Protein AF-Q5BVH6-F1 (afdb_monomer_lite)

Foldseek 3Di:
DPDPPDPDDDDPVVCCAPQNVQQWDQDPPRDIRQQLQFQLQVCLVDGPDTDDTDPAWQAEPVDSHTHRPDQRRAFFPWADPDVSYTHHVVVLLPPDPPDDDDPVPDDDPNPPPVVSVVSFQCADQAAPQPRHGDDWDAARQHNHIHDCVSVVDPDDDPHDHDPSRRNVHHHTAFDKDWDWDDPVVVVVVVVVVVVVPDDDDDDDDPPDDPPPPPQPDDDDPIDIDIDGRHHPVPDDDD

InterPro domains:
  IPR001965 Zinc finger, PHD-type [SM00249] (1-38)
  IPR001965 Zinc finger, PHD-type [SM00249] (39-92)
  IPR001965 Zinc finger, PHD-type [SM00249] (126-166)
  IPR011011 Zinc finger, FYVE/PHD-type [SSF57903] (122-178)
  IPR013083 Zinc finger, RING/FYVE/PHD-type [G3DSA:3.30.40.10] (1-52)
  IPR013083 Zinc finger, RING/FYVE/PHD-type [G3DSA:3.30.40.10] (118-199)
  IPR019786 Zinc finger, PHD-type, conserved site [PS01359] (127-165)
  IPR019787 Zinc finger, PHD-finger [PF00628] (127-165)
  IPR050777 SET2 Histone-Lysine N-Methyltransferase [PTHR22884] (1-236)
  IPR055197 Histone-lysine N-methyltransferase NSD-like, variant PHD zinc finger [PF23004] (56-92)
  IPR055198 Histone-lysine N-methyltransferase NSD-like, PHD zinc finger [PF22908] (1-37)

Organism: Schistosoma japonicum (NCBI:txid6182)

pLDDT: mean 71.92, std 20.74, range [28.16, 94.94]

Radius of gyration: 21.41 Å; chains: 1; bounding box: 46×46×71 Å

Structure (mmCIF, N/CA/C/O backbone):
data_AF-Q5BVH6-F1
#
_entry.id   AF-Q5BVH6-F1
#
loop_
_atom_site.group_PDB
_atom_site.id
_atom_site.type_symbol
_atom_site.label_atom_id
_atom_site.label_alt_id
_atom_site.label_comp_id
_atom_site.label_asym_id
_atom_site.label_entity_id
_atom_site.label_seq_id
_atom_site.pdbx_PDB_ins_code
_atom_site.Cartn_x
_atom_site.Cartn_y
_atom_site.Cartn_z
_atom_site.occupancy
_atom_site.B_iso_or_equiv
_atom_site.auth_seq_id
_atom_site.auth_comp_id
_atom_site.auth_asym_id
_atom_site.auth_atom_id
_atom_site.pdbx_PDB_model_num
ATOM 1 N N . CYS A 1 1 ? 4.158 -1.118 -24.604 1.00 82.81 1 CYS A N 1
ATOM 2 C CA . CYS A 1 1 ? 4.745 -0.133 -23.666 1.00 82.81 1 CYS A CA 1
ATOM 3 C C . CYS A 1 1 ? 5.372 0.999 -24.477 1.00 82.81 1 CYS A C 1
ATOM 5 O O . CYS A 1 1 ? 5.972 0.705 -25.500 1.00 82.81 1 CYS A O 1
ATOM 7 N N . SER A 1 2 ? 5.246 2.259 -24.050 1.00 80.75 2 SER A N 1
ATOM 8 C CA . SER A 1 2 ? 5.859 3.422 -24.722 1.00 80.75 2 SER A CA 1
ATOM 9 C C . SER A 1 2 ? 7.396 3.450 -24.670 1.00 80.75 2 SER A C 1
ATOM 11 O O . SER A 1 2 ? 8.032 4.135 -25.468 1.00 80.75 2 SER A O 1
ATOM 13 N N . VAL A 1 3 ? 8.016 2.689 -23.766 1.00 83.75 3 VAL A N 1
ATOM 14 C CA . VAL A 1 3 ? 9.477 2.564 -23.673 1.00 83.75 3 VAL A CA 1
ATOM 15 C C . VAL A 1 3 ? 9.972 1.536 -24.692 1.00 83.75 3 VAL A C 1
ATOM 17 O O . VAL A 1 3 ? 9.695 0.347 -24.546 1.00 83.75 3 VAL A O 1
ATOM 20 N N . ARG A 1 4 ? 10.744 1.987 -25.694 1.00 80.19 4 ARG A N 1
ATOM 21 C CA . ARG A 1 4 ? 11.205 1.174 -26.842 1.00 80.19 4 ARG A CA 1
ATOM 22 C C . ARG A 1 4 ? 11.949 -0.110 -26.453 1.00 80.19 4 ARG A C 1
ATOM 24 O O . ARG A 1 4 ? 11.771 -1.134 -27.098 1.00 80.19 4 ARG A O 1
ATOM 31 N N . ALA A 1 5 ? 12.755 -0.074 -25.392 1.00 85.50 5 ALA A N 1
ATOM 32 C CA . ALA A 1 5 ? 1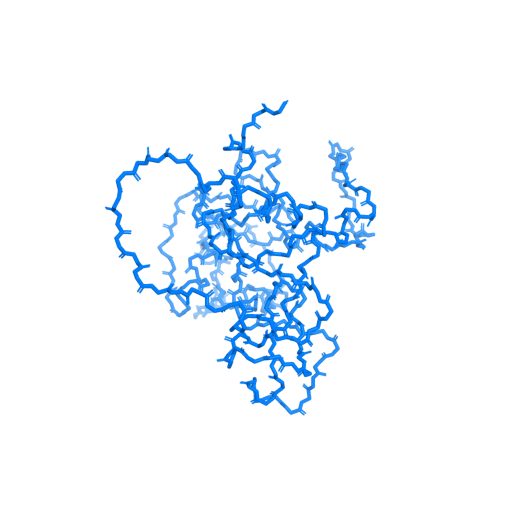3.510 -1.238 -24.915 1.00 85.50 5 ALA A CA 1
ATOM 33 C C . ALA A 1 5 ? 12.686 -2.193 -24.023 1.00 85.50 5 ALA A C 1
ATOM 35 O O . ALA A 1 5 ? 13.177 -3.245 -23.612 1.00 85.50 5 ALA A O 1
ATOM 36 N N . CYS A 1 6 ? 11.437 -1.847 -23.688 1.00 86.56 6 CYS A N 1
ATOM 37 C CA . CYS A 1 6 ? 10.604 -2.663 -22.814 1.00 86.56 6 CYS A CA 1
ATOM 38 C C . CYS A 1 6 ? 10.043 -3.873 -23.558 1.00 86.56 6 CYS A C 1
ATOM 40 O O . CYS A 1 6 ? 9.237 -3.721 -24.471 1.00 86.56 6 CYS A O 1
ATOM 42 N N . ARG A 1 7 ? 10.381 -5.078 -23.097 1.00 85.56 7 ARG A N 1
ATOM 43 C CA . ARG A 1 7 ? 9.833 -6.338 -23.630 1.00 85.56 7 ARG A CA 1
ATOM 44 C C . ARG A 1 7 ? 8.753 -6.956 -22.737 1.00 85.56 7 ARG A C 1
ATOM 46 O O . ARG A 1 7 ? 8.529 -8.160 -22.790 1.00 85.56 7 ARG A O 1
ATOM 53 N N . ARG A 1 8 ? 8.123 -6.158 -21.865 1.00 85.88 8 ARG A N 1
ATOM 54 C CA . ARG A 1 8 ? 7.062 -6.638 -20.967 1.00 85.88 8 ARG A CA 1
ATOM 55 C C . ARG A 1 8 ? 5.692 -6.549 -21.629 1.00 85.88 8 ARG A C 1
ATOM 57 O O . ARG A 1 8 ? 5.351 -5.529 -22.230 1.00 85.88 8 ARG A O 1
ATOM 64 N N . TRP A 1 9 ? 4.907 -7.599 -21.421 1.00 85.12 9 TRP A N 1
ATOM 65 C CA . TRP A 1 9 ? 3.559 -7.768 -21.947 1.00 85.12 9 TRP A CA 1
ATOM 66 C C . TRP A 1 9 ? 2.594 -7.991 -20.787 1.00 85.12 9 TRP A C 1
ATOM 68 O O . TRP A 1 9 ? 2.944 -8.633 -19.798 1.00 85.12 9 TRP A O 1
ATOM 78 N N . TYR A 1 10 ? 1.390 -7.443 -20.907 1.00 86.69 10 TYR A N 1
ATOM 79 C CA . TYR A 1 10 ? 0.340 -7.562 -19.903 1.00 86.69 10 TYR A CA 1
ATOM 80 C C . TYR A 1 10 ? -0.995 -7.751 -20.609 1.00 86.69 10 TYR A C 1
ATOM 82 O O . TYR A 1 10 ? -1.226 -7.143 -21.654 1.00 86.69 10 TYR A O 1
ATOM 90 N N . HIS A 1 11 ? -1.895 -8.528 -20.011 1.00 87.50 11 HIS A N 1
ATOM 91 C CA . HIS A 1 11 ? -3.292 -8.507 -20.426 1.00 87.50 11 HIS A CA 1
ATOM 92 C C . HIS A 1 11 ? -3.888 -7.130 -20.095 1.00 87.50 11 HIS A C 1
ATOM 94 O O . HIS A 1 11 ? -3.805 -6.717 -18.931 1.00 87.50 11 HIS A O 1
ATOM 100 N N . PRO A 1 12 ? -4.517 -6.429 -21.057 1.00 83.06 12 PRO A N 1
ATOM 101 C CA . PRO A 1 12 ? -5.131 -5.125 -20.803 1.00 83.06 12 PRO A CA 1
ATOM 102 C C . PRO A 1 12 ? -6.143 -5.161 -19.650 1.00 83.06 12 PRO A C 1
ATOM 104 O O . PRO A 1 12 ? -6.150 -4.280 -18.795 1.00 83.06 12 PRO A O 1
ATOM 107 N N . SER A 1 13 ? -6.936 -6.233 -19.565 1.00 86.44 13 SER A N 1
ATOM 108 C CA . SER A 1 13 ? -7.913 -6.450 -18.492 1.00 86.44 13 SER A CA 1
ATOM 109 C C . SER A 1 13 ? -7.272 -6.604 -17.110 1.00 86.44 13 SER A C 1
ATOM 111 O O . SER A 1 13 ? -7.833 -6.130 -16.128 1.00 86.44 13 SER A O 1
ATOM 113 N N . CYS A 1 14 ? -6.098 -7.233 -17.007 1.00 85.69 14 CYS A N 1
ATOM 114 C CA . CYS A 1 14 ? -5.380 -7.369 -15.738 1.00 85.69 14 CYS A CA 1
ATOM 115 C C . CYS A 1 14 ? -4.689 -6.067 -15.331 1.00 85.69 14 CYS A C 1
ATOM 117 O O . CYS A 1 14 ? -4.614 -5.752 -14.149 1.00 85.69 14 CYS A O 1
ATOM 119 N N . LEU A 1 15 ? -4.187 -5.311 -16.307 1.00 84.44 15 LEU A N 1
ATOM 120 C CA . LEU A 1 15 ? -3.453 -4.074 -16.070 1.00 84.44 15 LEU A CA 1
ATOM 121 C C . LEU A 1 15 ? -4.363 -2.929 -15.592 1.00 84.44 15 LEU A C 1
ATOM 123 O O . LEU A 1 15 ? -3.922 -2.057 -14.850 1.00 84.44 15 LEU A O 1
ATOM 127 N N . ARG A 1 16 ? -5.645 -2.979 -15.973 1.00 85.19 16 ARG A N 1
ATOM 128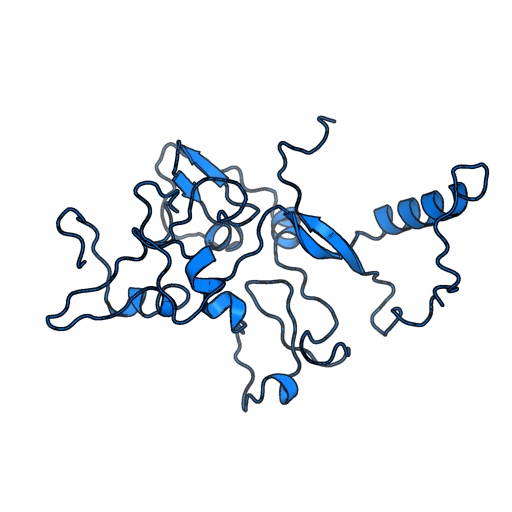 C CA . ARG A 1 16 ? -6.704 -2.065 -15.517 1.00 85.19 16 ARG A CA 1
ATOM 129 C C . ARG A 1 16 ? -7.260 -2.405 -14.130 1.00 85.19 16 ARG A C 1
ATOM 131 O O . ARG A 1 16 ? -8.139 -1.700 -13.647 1.00 85.19 16 ARG A O 1
ATOM 138 N N . LYS A 1 17 ? -6.777 -3.468 -13.479 1.00 88.44 17 LYS A N 1
ATOM 139 C CA . LYS A 1 17 ? -7.173 -3.788 -12.103 1.00 88.44 17 LYS A CA 1
ATOM 140 C C . LYS A 1 17 ? -6.306 -3.0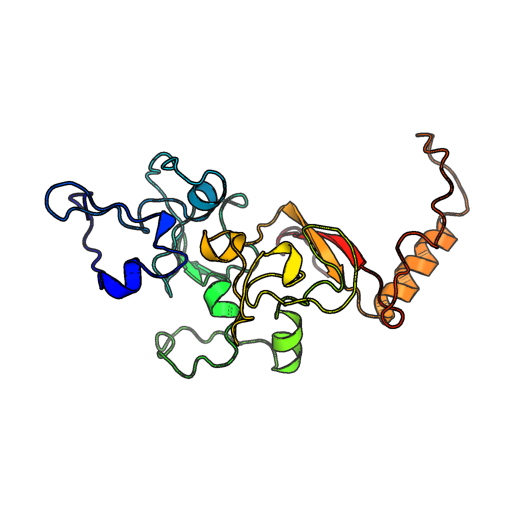21 -11.099 1.00 88.44 17 LYS A C 1
ATOM 142 O O . LYS A 1 17 ? -5.113 -2.810 -11.350 1.00 88.44 17 LYS A O 1
ATOM 147 N N . PRO A 1 18 ? -6.866 -2.637 -9.943 1.00 87.00 18 PRO A N 1
ATOM 148 C CA . PRO A 1 18 ? -6.077 -2.129 -8.831 1.00 87.00 18 PRO A CA 1
ATOM 149 C C . PRO A 1 18 ? -4.940 -3.096 -8.445 1.00 87.00 18 PRO A C 1
ATOM 151 O O . PRO A 1 18 ? -5.121 -4.316 -8.509 1.00 87.00 18 PRO A O 1
ATOM 154 N N . PRO A 1 19 ? -3.761 -2.591 -8.045 1.00 89.00 19 PRO A N 1
ATOM 155 C CA . PRO A 1 19 ? -3.409 -1.176 -7.913 1.00 89.00 19 PRO A CA 1
ATOM 156 C C . PRO A 1 19 ? -2.822 -0.547 -9.189 1.00 89.00 19 PRO A C 1
ATOM 158 O O . PRO A 1 19 ? -2.342 0.577 -9.156 1.00 89.00 19 PRO A O 1
ATOM 161 N N . PHE A 1 20 ? -2.766 -1.266 -10.312 1.00 88.56 20 PHE A N 1
ATOM 162 C CA . PHE A 1 20 ? -1.988 -0.826 -11.480 1.00 88.56 20 PHE A CA 1
ATOM 163 C C . PHE A 1 20 ? -2.742 0.134 -12.397 1.00 88.56 20 PHE A C 1
ATOM 165 O O . PHE A 1 20 ? -2.106 0.859 -13.162 1.00 88.56 20 PHE A O 1
ATOM 172 N N . ALA A 1 21 ? -4.068 0.188 -12.266 1.00 86.38 21 ALA A N 1
ATOM 173 C CA . ALA A 1 21 ? -4.934 1.075 -13.033 1.00 86.38 21 ALA A CA 1
ATOM 174 C C . ALA A 1 21 ? -4.491 2.548 -12.972 1.00 86.38 21 ALA A C 1
ATOM 176 O O . ALA A 1 21 ? -4.539 3.241 -13.982 1.00 86.38 21 ALA A O 1
ATOM 177 N N . VAL A 1 22 ? -3.997 3.014 -11.817 1.00 80.56 22 VAL A N 1
ATOM 178 C CA . VAL A 1 22 ? -3.587 4.419 -11.622 1.00 80.56 22 VAL A CA 1
ATOM 179 C C . VAL A 1 22 ? -2.265 4.771 -12.311 1.00 80.56 22 VAL A C 1
ATOM 181 O O . VAL A 1 22 ? -2.029 5.925 -12.662 1.00 80.56 22 VAL A O 1
ATOM 184 N N . VAL A 1 23 ? -1.403 3.775 -12.525 1.00 81.50 23 VAL A N 1
ATOM 185 C CA . VAL A 1 23 ? -0.060 3.945 -13.106 1.00 81.50 23 VAL A CA 1
ATOM 186 C C . VAL A 1 23 ? -0.093 3.852 -14.633 1.00 81.50 23 VAL A C 1
ATOM 188 O O . VAL A 1 23 ? 0.787 4.355 -15.340 1.00 81.50 23 VAL A O 1
ATOM 191 N N . VAL A 1 24 ? -1.104 3.171 -15.163 1.00 80.81 24 VAL A N 1
ATOM 192 C CA . VAL A 1 24 ? -1.194 2.812 -16.573 1.00 80.81 24 VAL A CA 1
ATOM 193 C C . VAL A 1 24 ? -2.079 3.826 -17.275 1.00 80.81 24 VAL A C 1
ATOM 195 O O . VAL A 1 24 ? -3.289 3.851 -17.088 1.00 80.81 24 VAL A O 1
ATOM 198 N N . ARG A 1 25 ? -1.470 4.652 -18.125 1.00 72.94 25 ARG A N 1
ATOM 199 C CA . ARG A 1 25 ? -2.183 5.569 -19.015 1.00 72.94 25 ARG A CA 1
ATOM 200 C C . ARG A 1 25 ? -2.081 5.076 -20.443 1.00 72.94 25 ARG A C 1
ATOM 202 O O . ARG A 1 25 ? -0.985 4.763 -20.914 1.00 72.94 25 ARG A O 1
ATOM 209 N N . GLU A 1 26 ? -3.217 5.030 -21.122 1.00 69.94 26 GLU A N 1
ATOM 210 C CA . GLU A 1 26 ? -3.272 4.782 -22.557 1.00 69.94 26 GLU A CA 1
ATOM 211 C C . GLU A 1 26 ? -2.899 6.071 -23.296 1.00 69.94 26 GLU A C 1
ATOM 213 O O . GLU A 1 26 ? -3.462 7.141 -23.067 1.00 69.94 26 GLU A O 1
ATOM 218 N N . GLY A 1 27 ? -1.888 5.984 -24.153 1.00 65.44 27 GLY A N 1
ATOM 219 C CA . GLY A 1 27 ? -1.525 7.037 -25.085 1.00 65.44 27 GLY A CA 1
ATOM 220 C C . GLY A 1 27 ? -2.318 6.916 -26.384 1.00 65.44 27 GLY A C 1
ATOM 221 O O . GLY A 1 27 ? -2.883 5.868 -26.708 1.00 65.44 27 GLY A O 1
ATOM 222 N N . ARG A 1 28 ? -2.291 7.977 -27.197 1.00 59.44 28 ARG A N 1
ATOM 223 C CA . ARG A 1 28 ? -2.760 7.900 -28.591 1.00 59.44 28 ARG A CA 1
ATOM 224 C C . ARG A 1 28 ? -1.942 6.804 -29.288 1.00 59.44 28 ARG A C 1
ATOM 226 O O . ARG A 1 28 ? -0.730 6.768 -29.086 1.00 59.44 28 ARG A O 1
ATOM 233 N N . SER A 1 29 ? -2.583 5.918 -30.058 1.00 60.94 29 SER A N 1
ATOM 234 C CA . SER A 1 29 ? -2.007 4.731 -30.744 1.00 60.94 29 SER A CA 1
ATOM 235 C C . SER A 1 29 ? -1.750 3.453 -29.915 1.00 60.94 29 SER A C 1
ATOM 237 O O . SER A 1 29 ? -0.909 2.638 -30.282 1.00 60.94 29 SER A O 1
ATOM 239 N N . GLY A 1 30 ? -2.468 3.230 -28.806 1.00 66.81 30 GLY A N 1
ATOM 240 C CA . GLY A 1 30 ? -2.387 1.954 -28.063 1.00 66.81 30 GLY A CA 1
ATOM 241 C C . GLY A 1 30 ? -1.069 1.750 -27.302 1.00 66.81 30 GLY A C 1
ATOM 242 O O . GLY A 1 30 ? -0.774 0.662 -26.799 1.00 66.81 30 GLY A O 1
ATOM 243 N N . SER A 1 31 ? -0.261 2.807 -27.194 1.00 74.12 31 SER A N 1
ATOM 244 C CA . SER A 1 31 ? 0.884 2.845 -26.292 1.00 74.12 31 SER A CA 1
ATOM 245 C C . SER A 1 31 ? 0.398 2.944 -24.842 1.00 74.12 31 SER A C 1
ATOM 247 O O . SER A 1 31 ? -0.640 3.532 -24.566 1.00 74.12 31 SER A O 1
ATOM 249 N N . PHE A 1 32 ? 1.137 2.356 -23.901 1.00 82.69 32 PHE A N 1
ATOM 250 C CA . PHE A 1 32 ? 0.814 2.440 -22.474 1.00 82.69 32 PHE A CA 1
ATOM 251 C C . PHE A 1 32 ? 2.073 2.637 -21.632 1.00 82.69 32 PHE A C 1
ATOM 253 O O . PHE A 1 32 ? 3.156 2.140 -21.992 1.00 82.69 32 PHE A O 1
ATOM 260 N N . THR A 1 33 ? 1.931 3.322 -20.497 1.00 81.19 33 THR A N 1
ATOM 261 C CA . THR A 1 33 ? 2.969 3.402 -19.461 1.00 81.19 33 THR A CA 1
ATOM 262 C C . THR A 1 33 ? 3.021 2.090 -18.686 1.00 81.19 33 THR A C 1
ATOM 264 O O . THR A 1 33 ? 2.047 1.641 -18.088 1.00 81.19 33 THR A O 1
ATOM 267 N N . CYS A 1 34 ? 4.166 1.414 -18.752 1.00 86.56 34 CYS A N 1
ATOM 268 C CA . CYS A 1 34 ? 4.349 0.126 -18.093 1.00 86.56 34 CYS A CA 1
ATOM 269 C C . CYS A 1 34 ? 4.586 0.334 -16.590 1.00 86.56 34 CYS A C 1
ATOM 271 O O . CYS A 1 34 ? 5.489 1.105 -16.254 1.00 86.56 34 CYS A O 1
ATOM 273 N N . PRO A 1 35 ? 3.899 -0.404 -15.693 1.00 89.25 35 PRO A N 1
ATOM 274 C CA . PRO A 1 35 ? 4.145 -0.321 -14.250 1.00 89.25 35 PRO A CA 1
ATOM 275 C C . PRO A 1 35 ? 5.597 -0.608 -13.855 1.00 89.25 35 PRO A C 1
ATOM 277 O O . PRO A 1 35 ? 6.060 -0.157 -12.820 1.00 89.25 35 PRO A O 1
ATOM 280 N N . ALA A 1 36 ? 6.356 -1.313 -14.701 1.00 88.56 36 ALA A N 1
ATOM 281 C CA . ALA A 1 36 ? 7.769 -1.602 -14.461 1.00 88.56 36 ALA A CA 1
ATOM 282 C C . ALA A 1 36 ? 8.701 -0.377 -14.535 1.00 88.56 36 ALA A C 1
ATOM 284 O O . ALA A 1 36 ? 9.889 -0.512 -14.219 1.00 88.56 36 ALA A O 1
ATOM 285 N N . HIS A 1 37 ? 8.193 0.760 -15.020 1.00 87.69 37 HIS A N 1
ATOM 286 C CA . HIS A 1 37 ? 8.928 2.010 -15.246 1.00 87.69 37 HIS A CA 1
ATOM 287 C C . HIS A 1 37 ? 8.336 3.186 -14.468 1.00 87.69 37 HIS A C 1
ATOM 289 O O . HIS A 1 37 ? 8.550 4.346 -14.819 1.00 87.69 37 HIS A O 1
ATOM 295 N N . THR A 1 38 ? 7.535 2.909 -13.448 1.00 89.69 38 THR A N 1
ATOM 296 C CA . THR A 1 38 ? 6.942 3.943 -12.609 1.00 89.69 38 THR A CA 1
ATOM 297 C C . THR A 1 38 ? 6.898 3.427 -11.185 1.00 89.69 38 THR A C 1
ATOM 299 O O . THR A 1 38 ? 6.478 2.298 -10.944 1.00 89.69 38 THR A O 1
ATOM 302 N N . CYS A 1 39 ? 7.367 4.241 -10.240 1.00 92.12 39 CYS A N 1
ATOM 303 C CA . CYS A 1 39 ? 7.311 3.884 -8.830 1.00 92.12 39 CYS A CA 1
ATOM 304 C C . CYS A 1 39 ? 5.848 3.874 -8.376 1.00 92.12 39 CYS A C 1
ATOM 306 O O . CYS A 1 39 ? 5.200 4.923 -8.380 1.00 92.12 39 CYS A O 1
ATOM 308 N N . LEU A 1 40 ? 5.338 2.710 -7.969 1.00 91.94 40 LEU A N 1
ATOM 309 C CA . LEU A 1 40 ? 3.960 2.575 -7.497 1.00 91.94 40 LEU A CA 1
ATOM 310 C C . LEU A 1 40 ? 3.728 3.392 -6.218 1.00 91.94 40 LEU A C 1
ATOM 312 O O . LEU A 1 40 ? 2.689 4.025 -6.096 1.00 91.94 40 LEU A O 1
ATOM 316 N N . ALA A 1 41 ? 4.711 3.444 -5.312 1.00 92.38 41 ALA A N 1
ATOM 317 C CA . ALA A 1 41 ? 4.609 4.235 -4.084 1.00 92.38 41 ALA A CA 1
ATOM 318 C C .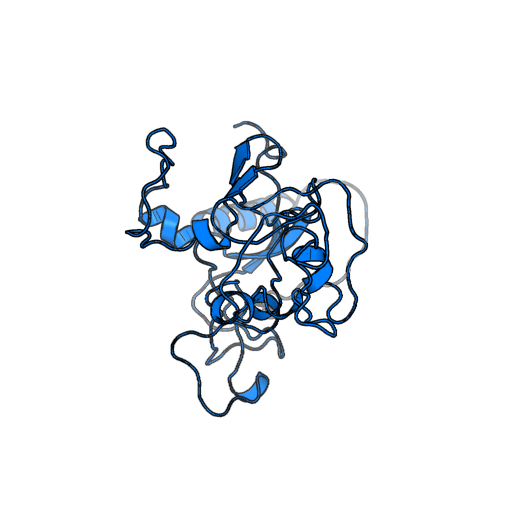 ALA A 1 41 ? 4.477 5.738 -4.379 1.00 92.38 41 ALA A C 1
ATOM 320 O O . ALA A 1 41 ? 3.514 6.359 -3.947 1.00 92.38 41 ALA A O 1
ATOM 321 N N . CYS A 1 42 ? 5.368 6.309 -5.199 1.00 91.81 42 CYS A N 1
ATOM 322 C CA . CYS A 1 42 ? 5.284 7.731 -5.554 1.00 91.81 42 CYS A CA 1
ATOM 323 C C . CYS A 1 42 ? 4.003 8.064 -6.336 1.00 91.81 42 CYS A C 1
ATOM 325 O O . CYS A 1 42 ? 3.448 9.151 -6.187 1.00 91.81 42 CYS A O 1
ATOM 327 N N . SER A 1 43 ? 3.532 7.132 -7.175 1.00 90.50 43 SER A N 1
ATOM 328 C CA . SER A 1 43 ? 2.267 7.296 -7.899 1.00 90.50 43 SER A CA 1
ATOM 329 C C . SER A 1 43 ? 1.061 7.286 -6.961 1.00 90.50 43 SER A C 1
ATOM 331 O O . SER A 1 43 ? 0.080 7.963 -7.252 1.00 90.50 43 SER A O 1
ATOM 333 N N . ALA A 1 44 ? 1.122 6.519 -5.870 1.00 90.38 44 ALA A N 1
ATOM 334 C CA . ALA A 1 44 ? 0.080 6.481 -4.852 1.00 90.38 44 ALA A CA 1
ATOM 335 C C . ALA A 1 44 ? 0.091 7.743 -3.972 1.00 90.38 44 ALA A C 1
ATOM 337 O O . ALA A 1 44 ? -0.966 8.204 -3.560 1.00 90.38 44 ALA A O 1
ATOM 338 N N . GLU A 1 45 ? 1.266 8.318 -3.700 1.00 87.56 45 GLU A N 1
ATOM 339 C CA . GLU A 1 45 ? 1.399 9.555 -2.913 1.00 87.56 45 GLU A CA 1
ATOM 340 C C . GLU A 1 45 ? 0.919 10.802 -3.650 1.00 87.56 45 GLU A C 1
ATOM 342 O O . GLU A 1 45 ? 0.413 11.732 -3.029 1.00 87.56 45 GLU A O 1
ATOM 347 N N . THR A 1 46 ? 1.084 10.832 -4.973 1.00 84.69 46 THR A N 1
ATOM 348 C CA . THR A 1 46 ? 0.702 11.982 -5.798 1.00 84.69 46 THR A CA 1
ATOM 349 C C . THR A 1 46 ? -0.185 11.546 -6.970 1.00 84.69 46 THR A C 1
ATOM 351 O O . THR A 1 46 ? 0.243 11.601 -8.131 1.00 84.69 46 THR A O 1
ATOM 354 N N . PRO A 1 47 ? -1.429 11.089 -6.698 1.00 79.62 47 PRO A N 1
ATOM 355 C CA . PRO A 1 47 ? -2.348 10.645 -7.739 1.00 79.62 47 PRO A CA 1
ATOM 356 C C . PRO A 1 47 ? -2.540 11.731 -8.803 1.00 79.62 47 PRO A C 1
ATOM 358 O O . PRO A 1 47 ? -2.727 12.904 -8.495 1.00 79.62 47 PRO A O 1
ATOM 361 N N . GLY A 1 48 ? -2.483 11.353 -10.081 1.00 74.56 48 GLY A N 1
ATOM 362 C CA . GLY A 1 48 ? -2.650 12.293 -11.197 1.00 74.56 48 GLY A CA 1
ATOM 363 C C . GLY A 1 48 ? -1.343 12.879 -11.744 1.00 74.56 48 GLY A C 1
ATOM 364 O O . GLY A 1 48 ? -1.293 13.232 -12.927 1.00 74.56 48 GLY A O 1
ATOM 365 N N . THR A 1 49 ? -0.264 12.869 -10.964 1.00 80.25 49 THR A N 1
ATOM 366 C CA . THR A 1 49 ? 1.092 13.220 -11.411 1.00 80.25 49 THR A CA 1
ATOM 367 C C . THR A 1 49 ? 1.915 11.971 -11.676 1.00 80.25 49 THR A C 1
ATOM 369 O O . THR A 1 49 ? 1.958 11.049 -10.870 1.00 80.25 49 THR A O 1
ATOM 372 N N . MET A 1 50 ? 2.594 11.933 -12.823 1.00 71.38 50 MET A N 1
ATOM 373 C CA . MET A 1 50 ? 3.528 10.851 -13.119 1.00 71.38 50 MET A CA 1
ATOM 374 C C . MET A 1 50 ? 4.827 11.091 -12.344 1.00 71.38 50 MET A C 1
ATOM 376 O O . MET A 1 50 ? 5.463 12.130 -12.555 1.00 71.38 50 MET A O 1
ATOM 380 N N . PRO A 1 51 ? 5.261 10.141 -11.496 1.00 79.88 51 PRO A N 1
ATOM 381 C CA . PRO A 1 51 ? 6.587 10.192 -10.905 1.00 79.88 51 PRO A CA 1
ATOM 382 C C . PRO A 1 51 ? 7.645 10.304 -12.002 1.00 79.88 51 PRO A C 1
ATOM 384 O O . PRO A 1 51 ? 7.516 9.683 -13.063 1.00 79.88 51 PRO A O 1
ATOM 387 N N . ARG A 1 52 ? 8.710 11.073 -11.748 1.00 74.31 52 ARG A N 1
ATOM 388 C CA . ARG A 1 52 ? 9.833 11.147 -12.689 1.00 74.31 52 ARG A CA 1
ATOM 389 C C . ARG A 1 52 ? 10.389 9.735 -12.931 1.00 74.31 52 ARG A C 1
ATOM 391 O O . ARG A 1 52 ? 10.639 9.020 -11.957 1.00 74.31 52 ARG A O 1
ATOM 398 N N . PRO A 1 53 ? 10.588 9.323 -14.196 1.00 75.56 53 PRO A N 1
ATOM 399 C CA . PRO A 1 53 ? 11.216 8.045 -14.497 1.00 75.56 53 PRO A CA 1
ATOM 400 C C . PRO A 1 53 ? 12.611 7.965 -13.871 1.00 75.56 53 PRO A C 1
ATOM 402 O O . PRO A 1 53 ? 13.416 8.883 -14.019 1.00 75.56 53 PRO A O 1
ATOM 405 N N . SER A 1 54 ? 12.891 6.855 -13.196 1.00 84.31 54 SER A N 1
ATOM 406 C CA . SER A 1 54 ? 14.206 6.518 -12.651 1.00 84.31 54 SER A CA 1
ATOM 407 C C . SER A 1 54 ? 14.892 5.486 -13.555 1.00 84.31 54 SER A C 1
ATOM 409 O O . SER A 1 54 ? 14.218 4.609 -14.102 1.00 84.31 54 SER A O 1
ATOM 411 N N . PRO A 1 55 ? 16.227 5.527 -13.714 1.00 83.56 55 PRO A N 1
ATOM 412 C CA . PRO A 1 55 ? 16.958 4.468 -14.411 1.00 83.56 55 PRO A CA 1
ATOM 413 C C . PRO A 1 55 ? 16.941 3.137 -13.639 1.00 83.56 55 PRO A C 1
ATOM 415 O O . PRO A 1 55 ? 17.070 2.070 -14.242 1.00 83.56 55 PRO A O 1
ATOM 418 N N . HIS A 1 56 ? 16.755 3.185 -12.316 1.00 90.00 56 HIS A N 1
ATOM 419 C CA . HIS A 1 56 ? 16.838 2.025 -11.433 1.00 90.00 56 HIS A CA 1
ATOM 420 C C . HIS A 1 56 ? 15.553 1.843 -10.626 1.00 90.00 56 HIS A C 1
ATOM 422 O O . HIS A 1 56 ? 15.032 2.784 -10.022 1.00 90.00 56 HIS A O 1
ATOM 428 N N . TYR A 1 57 ? 15.068 0.602 -10.607 1.00 93.06 57 TYR A N 1
ATOM 429 C CA . TYR A 1 57 ? 13.886 0.183 -9.866 1.00 93.06 57 TYR A CA 1
ATOM 430 C C . TYR A 1 57 ? 14.132 -1.171 -9.214 1.00 93.06 57 TYR A C 1
ATOM 432 O O . TYR A 1 57 ? 14.682 -2.072 -9.850 1.00 93.06 57 TYR A O 1
ATOM 440 N N . ILE A 1 58 ? 13.621 -1.328 -7.997 1.00 93.94 58 ILE A N 1
ATOM 441 C CA . ILE A 1 58 ? 13.414 -2.626 -7.360 1.00 93.94 58 ILE A CA 1
ATOM 442 C C . ILE A 1 58 ? 12.019 -3.133 -7.724 1.00 93.94 58 ILE A C 1
ATOM 444 O O . ILE A 1 58 ? 11.053 -2.365 -7.755 1.00 93.94 58 ILE A O 1
ATOM 448 N N . ARG A 1 59 ? 11.907 -4.409 -8.096 1.00 93.62 59 ARG A N 1
ATOM 449 C CA . ARG A 1 59 ? 10.692 -4.954 -8.721 1.00 93.62 59 ARG A CA 1
ATOM 450 C C . ARG A 1 59 ? 10.195 -6.191 -8.001 1.00 93.62 59 ARG A C 1
ATOM 452 O O . ARG A 1 59 ? 10.988 -7.024 -7.568 1.00 93.62 59 ARG A O 1
ATOM 459 N N . CYS A 1 60 ? 8.875 -6.330 -7.933 1.00 92.38 60 CYS A N 1
ATOM 460 C CA . CYS A 1 60 ? 8.271 -7.569 -7.472 1.00 92.38 60 CYS A CA 1
ATOM 461 C C . CYS A 1 60 ? 8.407 -8.660 -8.544 1.00 92.38 60 CYS A C 1
ATOM 463 O O . CYS A 1 60 ? 8.194 -8.397 -9.729 1.00 92.38 60 CYS A O 1
ATOM 465 N N . VAL A 1 61 ? 8.737 -9.887 -8.139 1.00 90.44 61 VAL A N 1
ATOM 466 C CA . VAL A 1 61 ? 8.753 -11.051 -9.045 1.00 90.44 61 VAL A CA 1
ATOM 467 C C . VAL A 1 61 ? 7.360 -11.657 -9.254 1.00 90.44 61 VAL A C 1
ATOM 469 O O . VAL A 1 61 ? 7.138 -12.336 -10.250 1.00 90.44 61 VAL A O 1
ATOM 472 N N . MET A 1 62 ? 6.413 -11.371 -8.351 1.00 86.75 62 MET A N 1
ATOM 473 C CA . MET A 1 62 ? 5.051 -11.931 -8.354 1.00 86.75 62 MET A CA 1
ATOM 474 C C . MET A 1 62 ? 3.992 -10.987 -8.947 1.00 86.75 62 MET A C 1
ATOM 476 O O . MET A 1 62 ? 2.881 -11.416 -9.254 1.00 86.75 62 MET A O 1
ATOM 480 N N . CYS A 1 63 ? 4.305 -9.699 -9.127 1.00 89.31 63 CYS A N 1
ATOM 481 C CA . CYS A 1 63 ? 3.405 -8.744 -9.776 1.00 89.31 63 CYS A CA 1
ATOM 482 C C . CYS A 1 63 ? 4.154 -7.633 -10.524 1.00 89.31 63 CYS A C 1
ATOM 484 O O . CYS A 1 63 ? 5.360 -7.465 -10.354 1.00 89.31 63 CYS A O 1
ATOM 486 N N . PRO A 1 64 ? 3.447 -6.821 -11.332 1.00 91.31 64 PRO A N 1
ATOM 487 C CA . PRO A 1 64 ? 4.048 -5.724 -12.090 1.00 91.31 64 PRO A CA 1
ATOM 488 C C . PRO A 1 64 ? 4.674 -4.585 -11.266 1.00 91.31 64 PRO A C 1
ATOM 490 O O . PRO A 1 64 ? 5.272 -3.698 -11.874 1.00 91.31 64 PRO A O 1
ATOM 493 N N . ALA A 1 65 ? 4.528 -4.573 -9.937 1.00 92.62 65 ALA A N 1
ATOM 494 C CA . ALA A 1 65 ? 4.944 -3.459 -9.089 1.00 92.62 65 ALA A CA 1
ATOM 495 C C . ALA A 1 65 ? 6.451 -3.171 -9.178 1.00 92.62 65 ALA A C 1
ATOM 497 O O . ALA A 1 65 ? 7.289 -4.079 -9.124 1.00 92.62 65 ALA A O 1
ATOM 498 N N . ALA A 1 66 ? 6.777 -1.883 -9.269 1.00 94.12 66 ALA A N 1
ATOM 499 C CA . ALA A 1 66 ? 8.131 -1.356 -9.221 1.00 94.12 66 ALA A CA 1
ATOM 500 C C . ALA A 1 66 ? 8.198 -0.194 -8.226 1.00 94.12 66 ALA A C 1
ATOM 502 O O . ALA A 1 66 ? 7.243 0.572 -8.088 1.00 94.12 66 ALA A O 1
ATOM 503 N N . TYR A 1 67 ? 9.334 -0.063 -7.550 1.00 94.06 67 TYR A N 1
ATOM 504 C CA . TYR A 1 67 ? 9.584 0.958 -6.538 1.00 94.06 67 TYR A CA 1
ATOM 505 C C . TYR A 1 67 ? 10.985 1.536 -6.723 1.00 94.06 67 TYR A C 1
ATOM 507 O O . TYR A 1 67 ? 11.858 0.881 -7.300 1.00 94.06 67 TYR A O 1
ATOM 515 N N . HIS A 1 68 ? 11.222 2.758 -6.251 1.00 93.69 68 HIS A N 1
ATOM 516 C CA . HIS A 1 68 ? 12.596 3.242 -6.142 1.00 93.69 68 HIS A CA 1
ATOM 517 C C . HIS A 1 68 ? 13.366 2.406 -5.109 1.00 93.69 68 HIS A C 1
ATOM 519 O O . HIS A 1 68 ? 12.767 1.973 -4.120 1.00 93.69 68 HIS A O 1
ATOM 525 N N . PRO A 1 69 ? 14.666 2.149 -5.336 1.00 89.88 69 PRO A N 1
ATOM 526 C CA . PRO A 1 69 ? 15.501 1.486 -4.343 1.00 89.88 69 PRO A CA 1
ATOM 527 C C . PRO A 1 69 ? 15.636 2.357 -3.084 1.00 89.88 69 PRO A C 1
ATOM 529 O O . PRO A 1 69 ? 15.586 3.584 -3.160 1.00 89.88 69 PRO A O 1
ATOM 532 N N . GLY A 1 70 ? 15.829 1.714 -1.932 1.00 82.75 70 GLY A N 1
ATOM 533 C CA . GLY A 1 70 ? 15.922 2.373 -0.627 1.00 82.75 70 GLY A CA 1
ATOM 534 C C . GLY A 1 70 ? 14.665 2.207 0.231 1.00 82.75 70 GLY A C 1
ATOM 535 O O . GLY A 1 70 ? 13.699 1.556 -0.161 1.00 82.75 70 GLY A O 1
ATOM 536 N N . GLU A 1 71 ? 14.690 2.788 1.427 1.00 75.38 71 GLU A N 1
ATOM 537 C CA . GLU A 1 71 ? 13.682 2.528 2.470 1.00 75.38 71 GLU A CA 1
ATOM 538 C C . GLU A 1 71 ? 12.377 3.328 2.268 1.00 75.38 71 GLU A C 1
ATOM 540 O O . GLU A 1 71 ? 11.331 2.950 2.783 1.00 75.38 71 GLU A O 1
ATOM 545 N N . TRP A 1 72 ? 12.402 4.375 1.434 1.00 84.75 72 TRP A N 1
ATOM 546 C CA . TRP A 1 72 ? 11.302 5.341 1.276 1.00 84.75 72 TRP A CA 1
ATOM 547 C C . TRP A 1 72 ? 10.194 4.945 0.299 1.00 84.75 72 TRP A C 1
ATOM 549 O O . TRP A 1 72 ? 9.128 5.558 0.278 1.00 84.75 72 TRP A O 1
ATOM 559 N N . CYS A 1 73 ? 10.444 3.984 -0.586 1.00 91.81 73 CYS A N 1
ATOM 560 C CA . CYS A 1 73 ? 9.481 3.583 -1.620 1.00 91.81 73 CYS A CA 1
ATOM 561 C C . CYS A 1 73 ? 9.124 2.102 -1.548 1.00 91.81 73 CYS A C 1
ATOM 563 O O . CYS A 1 73 ? 8.063 1.714 -2.031 1.00 91.81 73 CYS A O 1
ATOM 565 N N . VAL A 1 74 ? 9.998 1.274 -0.978 1.00 92.31 74 VAL A N 1
ATOM 566 C CA . VAL A 1 74 ? 9.768 -0.164 -0.866 1.00 92.31 74 VAL A CA 1
ATOM 567 C C . VAL A 1 74 ? 8.785 -0.429 0.274 1.00 92.31 74 VAL A C 1
ATOM 569 O O . VAL A 1 74 ? 9.041 0.006 1.396 1.00 92.31 74 VAL A O 1
ATOM 572 N N . PRO A 1 75 ? 7.678 -1.154 0.030 1.00 91.56 75 PRO A N 1
ATOM 573 C CA . PRO A 1 75 ? 6.738 -1.493 1.090 1.00 91.56 75 PRO A CA 1
ATOM 574 C C . PRO A 1 75 ? 7.405 -2.282 2.223 1.00 91.56 75 PRO A C 1
ATOM 576 O O . PRO A 1 75 ? 8.157 -3.230 1.965 1.00 91.56 75 PRO A O 1
ATOM 579 N N . ALA A 1 76 ? 7.087 -1.934 3.467 1.00 87.31 76 ALA A N 1
ATOM 580 C CA . ALA A 1 76 ? 7.539 -2.648 4.654 1.00 87.31 76 ALA A CA 1
ATOM 581 C C . ALA A 1 76 ? 7.082 -4.112 4.610 1.00 87.31 76 ALA A C 1
ATOM 583 O O . ALA A 1 76 ? 5.973 -4.415 4.174 1.00 87.31 76 ALA A O 1
ATOM 584 N N . GLY A 1 77 ? 7.950 -5.033 5.032 1.00 82.31 77 GLY A N 1
ATOM 585 C CA . GLY A 1 77 ? 7.700 -6.475 4.930 1.00 82.31 77 GLY A CA 1
ATOM 586 C C . GLY A 1 77 ? 7.971 -7.081 3.546 1.00 82.31 77 GLY A C 1
ATOM 587 O O . GLY A 1 77 ? 7.741 -8.273 3.349 1.00 82.31 77 GLY A O 1
ATOM 588 N N . SER A 1 78 ? 8.472 -6.304 2.577 1.00 87.06 78 SER A N 1
ATOM 589 C CA . SER A 1 78 ? 8.985 -6.868 1.321 1.00 87.06 78 SER A CA 1
ATOM 590 C C . SER A 1 78 ? 10.171 -7.793 1.596 1.00 87.06 78 SER A C 1
ATOM 592 O O . SER A 1 78 ? 11.087 -7.428 2.332 1.00 87.06 78 SER A O 1
ATOM 594 N N . LYS A 1 79 ? 10.189 -8.970 0.963 1.00 85.88 79 LYS A N 1
ATOM 595 C CA . LYS A 1 79 ? 11.309 -9.912 1.066 1.00 85.88 79 LYS A CA 1
ATOM 596 C C . LYS A 1 79 ? 12.229 -9.782 -0.137 1.00 85.88 79 LYS A C 1
ATOM 598 O O . LYS A 1 79 ? 11.797 -10.035 -1.259 1.00 85.88 79 LYS A O 1
ATOM 603 N N . GLU A 1 80 ? 13.486 -9.421 0.095 1.00 87.38 80 GLU A N 1
ATOM 604 C CA . GLU A 1 80 ? 14.514 -9.376 -0.946 1.00 87.38 80 GLU A CA 1
ATOM 605 C C . GLU A 1 80 ? 14.946 -10.793 -1.339 1.00 87.38 80 GLU A C 1
ATOM 607 O O . GLU A 1 80 ? 15.235 -11.632 -0.486 1.00 87.38 80 GLU A O 1
ATOM 612 N N . ILE A 1 81 ? 14.920 -11.070 -2.643 1.00 87.75 81 ILE A N 1
ATOM 613 C CA . ILE A 1 81 ? 15.288 -12.367 -3.228 1.00 87.75 81 ILE A CA 1
ATOM 614 C C . ILE A 1 81 ? 16.664 -12.282 -3.892 1.00 87.75 81 ILE A C 1
ATOM 616 O O . ILE A 1 81 ? 17.438 -13.232 -3.843 1.00 87.75 81 ILE A O 1
ATOM 620 N N . ALA A 1 82 ? 16.957 -11.145 -4.518 1.00 88.50 82 ALA A N 1
ATOM 621 C CA . ALA A 1 82 ? 18.222 -10.819 -5.165 1.00 88.50 82 ALA A CA 1
ATOM 622 C C . ALA A 1 82 ? 18.332 -9.285 -5.281 1.00 88.50 82 ALA A C 1
ATOM 624 O O . ALA A 1 82 ? 17.319 -8.603 -5.085 1.00 88.50 82 ALA A O 1
ATOM 625 N N . PRO A 1 83 ? 19.495 -8.724 -5.668 1.00 89.94 83 PRO A N 1
ATOM 626 C CA . PRO A 1 83 ? 19.625 -7.285 -5.865 1.00 89.94 83 PRO A CA 1
ATOM 627 C C . PRO A 1 83 ? 18.542 -6.747 -6.810 1.00 89.94 83 PRO A C 1
ATOM 629 O O . PRO A 1 83 ? 18.409 -7.201 -7.948 1.00 89.94 83 PRO A O 1
ATOM 632 N N . ASN A 1 84 ? 17.765 -5.767 -6.342 1.00 91.12 84 ASN A N 1
ATOM 633 C CA . ASN A 1 84 ? 16.636 -5.158 -7.062 1.00 91.12 84 ASN A CA 1
ATOM 634 C C . ASN A 1 84 ? 15.430 -6.084 -7.343 1.00 91.12 84 ASN A C 1
ATOM 636 O O . ASN A 1 84 ? 14.539 -5.701 -8.111 1.00 91.12 84 ASN A O 1
ATOM 640 N N . LEU A 1 85 ? 15.339 -7.255 -6.707 1.00 92.50 85 LEU A N 1
ATOM 641 C CA . LEU A 1 85 ? 14.204 -8.175 -6.827 1.00 92.50 85 LEU A CA 1
ATOM 642 C C . LEU A 1 85 ? 13.616 -8.519 -5.457 1.00 92.50 85 LEU A C 1
ATOM 644 O O . LEU A 1 85 ? 14.311 -9.009 -4.568 1.00 92.50 85 LEU A O 1
ATOM 648 N N . ILE A 1 86 ? 12.308 -8.315 -5.315 1.00 91.56 86 ILE A N 1
ATOM 649 C CA . ILE A 1 86 ? 11.565 -8.572 -4.077 1.00 91.56 86 ILE A CA 1
ATOM 650 C C . ILE A 1 86 ? 10.327 -9.436 -4.322 1.00 91.56 86 ILE A C 1
ATOM 652 O O . ILE A 1 86 ? 9.819 -9.542 -5.439 1.00 91.56 86 ILE A O 1
ATOM 656 N N . ILE A 1 87 ? 9.784 -9.992 -3.247 1.00 88.75 87 ILE A N 1
ATOM 657 C CA . ILE A 1 87 ? 8.372 -10.361 -3.145 1.00 88.75 87 I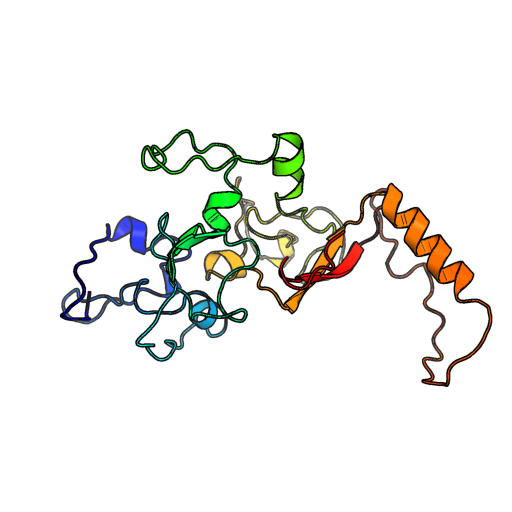LE A CA 1
ATOM 658 C C . ILE A 1 87 ? 7.712 -9.295 -2.275 1.00 88.75 87 ILE A C 1
ATOM 660 O O . ILE A 1 87 ? 8.087 -9.125 -1.114 1.00 88.75 87 ILE A O 1
ATOM 664 N N . CYS A 1 88 ? 6.769 -8.538 -2.842 1.00 88.12 88 CYS A N 1
ATOM 665 C CA . CYS A 1 88 ? 6.093 -7.480 -2.097 1.00 88.12 88 CYS A CA 1
ATOM 666 C C . CYS A 1 88 ? 5.011 -8.049 -1.150 1.00 88.12 88 CYS A C 1
ATOM 668 O O . CYS A 1 88 ? 4.489 -9.144 -1.394 1.00 88.12 88 CYS A O 1
ATOM 670 N N . PRO A 1 89 ? 4.609 -7.297 -0.108 1.00 83.06 89 PRO A N 1
ATOM 671 C CA . PRO A 1 89 ? 3.693 -7.786 0.925 1.00 83.06 89 PRO A CA 1
ATOM 672 C C . PRO A 1 89 ? 2.302 -8.151 0.404 1.00 83.06 89 PRO A C 1
ATOM 674 O O . PRO A 1 89 ? 1.608 -8.955 1.014 1.00 83.06 89 PRO A O 1
ATOM 677 N N . ARG A 1 90 ? 1.916 -7.642 -0.776 1.00 80.19 90 ARG A N 1
ATOM 678 C CA . ARG A 1 90 ? 0.655 -7.999 -1.446 1.00 80.19 90 ARG A CA 1
ATOM 679 C C . ARG A 1 90 ? 0.538 -9.502 -1.726 1.00 80.19 90 ARG A C 1
ATOM 681 O O . ARG A 1 90 ? -0.571 -10.007 -1.835 1.00 80.19 90 ARG A O 1
ATOM 688 N N . HIS A 1 91 ? 1.671 -10.194 -1.844 1.00 77.62 91 HIS A N 1
ATOM 689 C CA . HIS A 1 91 ? 1.730 -11.646 -2.027 1.00 77.62 91 HIS A CA 1
ATOM 690 C C . HIS A 1 91 ? 2.149 -12.392 -0.763 1.00 77.62 91 HIS A C 1
ATOM 692 O O . HIS A 1 91 ? 1.901 -13.587 -0.667 1.00 77.62 91 HIS A O 1
ATOM 698 N N . ALA A 1 92 ? 2.783 -11.710 0.194 1.00 57.59 92 ALA A N 1
ATOM 699 C CA . ALA A 1 92 ? 3.200 -12.326 1.450 1.00 57.59 92 ALA A CA 1
ATOM 700 C C . ALA A 1 92 ? 2.015 -12.594 2.398 1.00 57.59 92 ALA A C 1
ATOM 702 O O . ALA A 1 92 ? 2.123 -13.463 3.252 1.00 57.59 92 ALA A O 1
ATOM 703 N N . LEU A 1 93 ? 0.905 -11.861 2.233 1.00 51.44 93 LEU A N 1
ATOM 704 C CA . LEU A 1 93 ? -0.293 -11.924 3.085 1.00 51.44 93 LEU A CA 1
ATOM 705 C C . LEU A 1 93 ? -1.424 -12.819 2.546 1.00 51.44 93 LEU A C 1
ATOM 707 O O . LEU A 1 93 ? -2.455 -12.963 3.196 1.00 51.44 93 LEU A O 1
ATOM 711 N N . GLN A 1 94 ? -1.281 -13.394 1.349 1.00 51.16 94 GLN A N 1
ATOM 712 C CA . GLN A 1 94 ? -2.291 -14.298 0.792 1.00 51.16 94 GLN A CA 1
ATOM 713 C C . GLN A 1 94 ? -1.988 -15.735 1.235 1.00 51.16 94 GLN A C 1
ATOM 715 O O . GLN A 1 94 ? -1.276 -16.469 0.554 1.00 51.16 94 GLN A O 1
ATOM 720 N N . ASP A 1 95 ? -2.559 -16.115 2.380 1.00 45.25 95 ASP A N 1
ATOM 721 C CA . ASP A 1 95 ? -2.445 -17.415 3.074 1.00 45.25 95 ASP A CA 1
ATOM 722 C C . ASP A 1 95 ? -2.863 -18.666 2.277 1.00 45.25 95 ASP A C 1
ATOM 724 O O . ASP A 1 95 ? -2.876 -19.764 2.819 1.00 45.25 95 ASP A O 1
ATOM 728 N N . GLU A 1 96 ? -3.190 -18.563 0.992 1.00 44.69 96 GLU A N 1
ATOM 729 C CA . GLU A 1 96 ? -3.709 -19.689 0.203 1.00 44.69 96 GLU A CA 1
ATOM 730 C C . GLU A 1 96 ? -3.096 -19.716 -1.210 1.00 44.69 96 GLU A C 1
ATOM 732 O O . GLU A 1 96 ? -3.770 -19.990 -2.204 1.00 44.69 96 GLU A O 1
ATOM 737 N N . CYS A 1 97 ? -1.792 -19.445 -1.343 1.00 42.00 97 CYS A N 1
ATOM 738 C CA . CYS A 1 97 ? -1.069 -19.703 -2.594 1.00 42.00 97 CYS A CA 1
ATOM 739 C C . CYS A 1 97 ? -0.841 -21.210 -2.807 1.00 42.00 97 CYS A C 1
ATOM 741 O O . CYS A 1 97 ? 0.277 -21.717 -2.776 1.00 42.00 97 CYS A O 1
ATOM 743 N N . LYS A 1 98 ? -1.934 -21.899 -3.144 1.00 39.59 98 LYS A N 1
ATOM 744 C CA . LYS A 1 98 ? -1.958 -23.086 -4.005 1.00 39.59 98 LYS A CA 1
ATOM 745 C C . LYS A 1 98 ? -1.709 -22.752 -5.487 1.00 39.59 98 LYS A C 1
ATOM 747 O O . LYS A 1 98 ? -1.980 -23.591 -6.340 1.00 39.59 98 LYS A O 1
ATOM 752 N N . LEU A 1 99 ? -1.218 -21.564 -5.854 1.00 41.12 99 LEU A N 1
ATOM 753 C CA . LEU A 1 99 ? -1.070 -21.192 -7.265 1.00 41.12 99 LEU A CA 1
ATOM 754 C C . LEU A 1 99 ? 0.301 -20.589 -7.579 1.00 41.12 99 LEU A C 1
ATOM 756 O O . LEU A 1 99 ? 0.654 -19.506 -7.122 1.00 41.12 99 LEU A O 1
ATOM 760 N N . TYR A 1 100 ? 0.992 -21.331 -8.449 1.00 38.81 100 TYR A N 1
ATOM 761 C CA . TYR A 1 100 ? 2.323 -21.154 -9.024 1.00 38.81 100 TYR A CA 1
ATOM 762 C C . TYR A 1 100 ? 3.469 -21.546 -8.101 1.00 38.81 100 TYR A C 1
ATOM 764 O O . TYR A 1 100 ? 3.936 -20.776 -7.266 1.00 38.81 100 TYR A O 1
ATOM 772 N N . THR A 1 101 ? 3.915 -22.787 -8.324 1.00 37.69 101 THR A N 1
ATOM 773 C CA . THR A 1 101 ? 5.282 -23.271 -8.127 1.00 37.69 101 THR A CA 1
ATOM 774 C C . THR A 1 101 ? 6.243 -22.117 -7.878 1.00 37.69 101 THR A C 1
ATOM 776 O O . THR A 1 101 ? 6.593 -21.380 -8.807 1.00 37.69 101 THR A O 1
ATOM 779 N N . SER A 1 102 ? 6.705 -21.989 -6.634 1.00 39.25 102 SER A N 1
ATOM 780 C CA . SER A 1 102 ? 8.025 -21.421 -6.392 1.00 39.25 102 SER A CA 1
ATOM 781 C C . SER A 1 102 ? 8.963 -21.957 -7.480 1.00 39.25 102 SER A C 1
ATOM 783 O O . SER A 1 102 ? 8.875 -23.156 -7.785 1.00 39.25 102 SER A O 1
ATOM 785 N N . PRO A 1 103 ? 9.859 -21.146 -8.074 1.00 41.19 103 PRO A N 1
ATOM 786 C CA . PRO A 1 103 ? 10.969 -21.710 -8.830 1.00 41.19 103 PRO A CA 1
ATOM 787 C C . PRO A 1 103 ? 11.547 -22.862 -7.996 1.00 41.19 103 PRO A C 1
ATOM 789 O O . PRO A 1 103 ? 11.656 -22.679 -6.778 1.00 41.19 103 PRO A O 1
ATOM 792 N N . PRO A 1 104 ? 11.873 -24.029 -8.579 1.00 45.75 104 PRO A N 1
ATOM 793 C CA . PRO A 1 104 ? 12.206 -25.246 -7.824 1.00 45.75 104 PRO A CA 1
ATOM 794 C C . PRO A 1 104 ? 13.341 -25.074 -6.791 1.00 45.75 104 PRO A C 1
ATOM 796 O O . PRO A 1 104 ? 13.536 -25.937 -5.946 1.00 45.75 104 PRO A O 1
ATOM 799 N N . ASN A 1 105 ? 14.030 -23.927 -6.805 1.00 45.28 105 ASN A N 1
ATOM 800 C CA . ASN A 1 105 ? 15.148 -23.569 -5.943 1.00 45.28 105 ASN A CA 1
ATOM 801 C C . ASN A 1 105 ? 14.857 -22.470 -4.892 1.00 45.28 105 ASN A C 1
ATOM 803 O O . ASN A 1 105 ? 15.797 -22.008 -4.252 1.00 45.28 105 ASN A O 1
ATOM 807 N N . ILE A 1 106 ? 13.609 -22.013 -4.689 1.00 46.25 106 ILE A N 1
ATOM 808 C CA . ILE A 1 106 ? 13.281 -21.012 -3.647 1.00 46.25 106 ILE A CA 1
ATOM 809 C C . ILE A 1 106 ? 12.243 -21.575 -2.669 1.00 46.25 106 ILE A C 1
ATOM 811 O O . ILE A 1 106 ? 11.044 -21.342 -2.805 1.00 46.25 106 ILE A O 1
ATOM 815 N N . GLN A 1 107 ? 12.706 -22.282 -1.635 1.00 47.38 107 GLN A N 1
ATOM 816 C CA . GLN A 1 107 ? 11.868 -22.619 -0.481 1.00 47.38 107 GLN A CA 1
ATOM 817 C C . GLN A 1 107 ? 11.724 -21.390 0.429 1.00 47.38 107 GLN A C 1
ATOM 819 O O . GLN A 1 107 ? 12.588 -21.094 1.256 1.00 47.38 107 GLN A O 1
ATOM 824 N N . LEU A 1 108 ? 10.616 -20.654 0.303 1.00 44.88 108 LEU A N 1
ATOM 825 C CA . LEU A 1 108 ? 10.204 -19.732 1.358 1.00 44.88 108 LEU A CA 1
ATOM 826 C C . LEU A 1 108 ? 9.638 -20.553 2.523 1.00 44.88 108 LEU A C 1
ATOM 828 O O . LEU A 1 108 ? 8.519 -21.047 2.442 1.00 44.88 108 LEU A O 1
ATOM 832 N N . LYS A 1 109 ? 10.390 -20.670 3.624 1.00 43.84 109 LYS A N 1
ATOM 833 C CA . LYS A 1 109 ? 9.820 -21.090 4.911 1.00 43.84 109 LYS A CA 1
ATOM 834 C C . LYS A 1 109 ? 8.829 -20.011 5.358 1.00 43.84 109 LYS A C 1
ATOM 836 O O . LYS A 1 109 ? 9.247 -18.970 5.863 1.00 43.84 109 LYS A O 1
ATOM 841 N N . LEU A 1 110 ? 7.541 -20.217 5.084 1.00 44.03 110 LEU A N 1
ATOM 842 C CA . LEU A 1 110 ? 6.473 -19.401 5.656 1.00 44.03 110 LEU A CA 1
ATOM 843 C C . LEU A 1 110 ? 6.433 -19.661 7.174 1.00 44.03 110 LEU A C 1
ATOM 845 O O . LEU A 1 110 ? 6.629 -20.807 7.593 1.00 44.03 110 LEU A O 1
ATOM 849 N N . PRO A 1 111 ? 6.225 -18.630 8.007 1.00 41.91 111 PRO A N 1
ATOM 850 C CA . PRO A 1 111 ? 6.014 -18.833 9.433 1.00 41.91 111 PRO A CA 1
ATOM 851 C C . PRO A 1 111 ? 4.731 -19.657 9.659 1.00 41.91 111 PRO A C 1
ATOM 853 O O . PRO A 1 111 ? 3.875 -19.735 8.777 1.00 41.91 111 PRO A O 1
ATOM 856 N N . SER A 1 112 ? 4.619 -20.327 10.811 1.00 45.62 112 SER A N 1
ATOM 857 C CA . SER A 1 112 ? 3.479 -21.203 11.129 1.00 45.62 112 SER A CA 1
ATOM 858 C C . SER A 1 112 ? 2.132 -20.496 10.910 1.00 45.62 112 SER A C 1
ATOM 860 O O . SER A 1 112 ? 2.036 -19.277 11.039 1.00 45.62 112 SER A O 1
ATOM 862 N N . SER A 1 113 ? 1.067 -21.248 10.620 1.00 42.56 113 SER A N 1
ATOM 863 C CA . SER A 1 113 ? -0.284 -20.706 10.377 1.00 42.56 113 SER A CA 1
ATOM 864 C C . SER A 1 113 ? -0.804 -19.767 11.480 1.00 42.56 113 SER A C 1
ATOM 866 O O . SER A 1 113 ? -1.604 -18.875 11.213 1.00 42.56 113 SER A O 1
ATOM 868 N N . ALA A 1 114 ? -0.304 -19.903 12.712 1.00 38.66 114 ALA A N 1
ATOM 869 C CA . ALA A 1 114 ? -0.576 -18.982 13.814 1.00 38.66 114 ALA A CA 1
ATOM 870 C C . ALA A 1 114 ? 0.062 -17.587 13.630 1.00 38.66 114 ALA A C 1
ATOM 872 O O . ALA A 1 114 ? -0.549 -16.584 13.988 1.00 38.66 114 ALA A O 1
ATOM 873 N N . LEU A 1 115 ? 1.265 -17.509 13.053 1.00 42.47 115 LEU A N 1
ATOM 874 C CA . LEU A 1 115 ? 1.956 -16.253 12.745 1.00 42.47 115 LEU A CA 1
ATOM 875 C C . LEU A 1 115 ? 1.408 -15.589 11.476 1.00 42.47 115 LEU A C 1
ATOM 877 O O . LEU A 1 115 ? 1.411 -14.367 11.392 1.00 42.47 115 LEU A O 1
ATOM 881 N N . LEU A 1 116 ? 0.878 -16.358 10.521 1.00 44.47 116 LEU A N 1
ATOM 882 C CA . LEU A 1 116 ? 0.191 -15.813 9.341 1.00 44.47 116 LEU A CA 1
ATOM 883 C C . LEU A 1 116 ? -0.995 -14.910 9.730 1.00 44.47 116 LEU A C 1
ATOM 885 O O . LEU A 1 116 ? -1.116 -13.786 9.241 1.00 44.47 116 LEU A O 1
ATOM 889 N N . ASN A 1 117 ? -1.776 -15.328 10.731 1.00 41.66 117 ASN A N 1
ATOM 890 C CA . ASN A 1 117 ? -2.849 -14.513 11.309 1.00 41.66 117 ASN A CA 1
ATOM 891 C C . ASN A 1 117 ? -2.350 -13.261 12.057 1.00 41.66 117 ASN A C 1
ATOM 893 O O . ASN A 1 117 ? -3.130 -12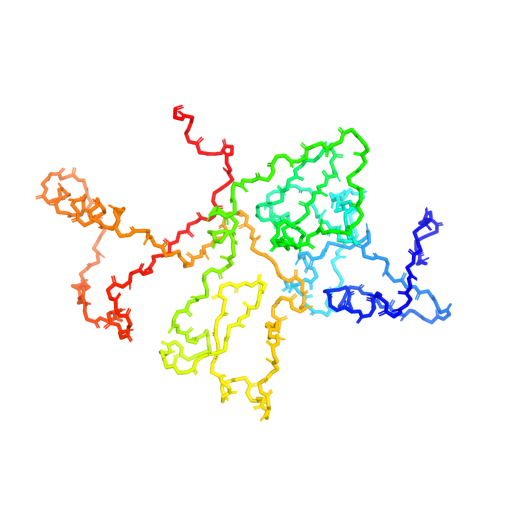.333 12.251 1.00 41.66 117 ASN A O 1
ATOM 897 N N . MET A 1 118 ? -1.078 -13.208 12.477 1.00 39.50 118 MET A N 1
ATOM 898 C CA . MET A 1 118 ? -0.483 -11.998 13.067 1.00 39.50 118 MET A CA 1
ATOM 899 C C . MET A 1 118 ? -0.069 -10.968 12.014 1.00 39.50 118 MET A C 1
ATOM 901 O O . MET A 1 118 ? -0.028 -9.780 12.320 1.00 39.50 118 MET A O 1
ATOM 905 N N . PHE A 1 119 ? 0.261 -11.414 10.798 1.00 44.22 119 PHE A N 1
ATOM 906 C CA . PHE A 1 119 ? 0.640 -10.525 9.698 1.00 44.22 119 PHE A CA 1
ATOM 907 C C . PHE A 1 119 ? -0.560 -10.027 8.899 1.00 44.22 119 PHE A C 1
ATOM 909 O O . PHE A 1 119 ? -0.435 -9.017 8.204 1.00 44.22 119 PHE A O 1
ATOM 916 N N . ARG A 1 120 ? -1.728 -10.675 9.017 1.00 53.19 120 ARG A N 1
ATOM 917 C CA . ARG A 1 120 ? -2.972 -10.060 8.552 1.00 53.19 120 ARG A CA 1
ATOM 918 C C . ARG A 1 120 ? -3.145 -8.713 9.248 1.00 53.19 120 ARG A C 1
ATOM 920 O O . ARG A 1 120 ? -2.981 -8.657 10.470 1.00 53.19 120 ARG A O 1
ATOM 927 N N . PRO A 1 121 ? -3.464 -7.636 8.508 1.00 57.16 121 PRO A N 1
ATOM 928 C CA . PRO A 1 121 ? -3.709 -6.346 9.123 1.00 57.16 121 PRO A CA 1
ATOM 929 C C . PRO A 1 121 ? -4.779 -6.520 10.199 1.00 57.16 121 PRO A C 1
ATOM 931 O O . PRO A 1 121 ? -5.926 -6.828 9.894 1.00 57.16 121 PRO A O 1
ATOM 934 N N . THR A 1 122 ? -4.417 -6.364 11.472 1.00 70.38 122 THR A N 1
ATOM 935 C CA . THR A 1 122 ? -5.436 -6.234 12.508 1.00 70.38 122 THR A CA 1
ATOM 936 C C . THR A 1 122 ? -6.091 -4.892 12.260 1.00 70.38 122 THR A C 1
ATOM 938 O O . THR A 1 122 ? -5.465 -3.856 12.490 1.00 70.38 122 THR A O 1
ATOM 941 N N . ASN A 1 123 ? -7.306 -4.910 11.725 1.00 82.31 123 ASN A N 1
ATOM 942 C CA . ASN A 1 123 ? -8.050 -3.689 11.488 1.00 82.31 123 ASN A CA 1
ATOM 943 C C . ASN A 1 123 ? -8.272 -2.953 12.810 1.00 82.31 123 ASN A C 1
ATOM 945 O O . ASN A 1 123 ? -8.500 -3.568 13.858 1.00 82.31 123 ASN A O 1
ATOM 949 N N . VAL A 1 124 ? -8.181 -1.629 12.765 1.00 83.00 124 VAL A N 1
ATOM 950 C CA . VAL A 1 124 ? -8.492 -0.800 13.926 1.00 83.00 124 VAL A CA 1
ATOM 951 C C . VAL A 1 124 ? -9.977 -0.899 14.267 1.00 83.00 124 VAL A C 1
ATOM 953 O O . VAL A 1 124 ? -10.819 -1.170 13.409 1.00 83.00 124 VAL A O 1
ATOM 956 N N . SER A 1 125 ? -10.314 -0.629 15.523 1.00 84.38 125 SER A N 1
ATOM 957 C CA . SER A 1 125 ? -11.694 -0.654 16.019 1.00 84.38 125 SER A CA 1
ATOM 958 C C . SER A 1 125 ? -12.427 0.692 15.889 1.00 84.38 125 SER A C 1
ATOM 960 O O . SER A 1 125 ? -13.492 0.866 16.477 1.00 84.38 125 SER A O 1
ATOM 962 N N . TRP A 1 126 ? -11.876 1.652 15.138 1.00 86.88 126 TRP A N 1
ATOM 963 C CA . TRP A 1 126 ? -12.488 2.961 14.882 1.00 86.88 126 TRP A CA 1
ATOM 964 C C . TRP A 1 126 ? -12.405 3.349 13.406 1.00 86.88 126 TRP A C 1
ATOM 966 O O . TRP A 1 126 ? -11.558 2.864 12.659 1.00 86.88 126 TRP A O 1
ATOM 976 N N . CYS A 1 127 ? -13.285 4.250 12.979 1.00 90.06 127 CYS A N 1
ATOM 977 C CA . CYS A 1 127 ? -13.298 4.756 11.616 1.00 90.06 127 CYS A CA 1
ATOM 978 C C . CYS A 1 127 ? -12.186 5.785 11.372 1.00 90.06 127 CYS A C 1
ATOM 980 O O . CYS A 1 127 ? -12.038 6.736 12.134 1.00 90.06 127 CYS A O 1
ATOM 982 N N . PHE A 1 128 ? -11.458 5.650 10.262 1.00 90.81 128 PHE A N 1
ATOM 983 C CA . PHE A 1 128 ? -10.395 6.580 9.854 1.00 90.81 128 PHE A CA 1
ATOM 984 C C . PHE A 1 128 ? -10.894 7.966 9.399 1.00 90.81 128 PHE A C 1
ATOM 986 O O . PHE A 1 128 ? -10.093 8.888 9.295 1.00 90.81 128 PHE A O 1
ATOM 993 N N . ILE A 1 129 ? -12.196 8.126 9.135 1.00 92.69 129 ILE A N 1
ATOM 994 C CA . ILE A 1 129 ? -12.793 9.401 8.701 1.00 92.69 129 ILE A CA 1
ATOM 995 C C . ILE A 1 129 ? -13.284 10.218 9.902 1.00 92.69 129 ILE A C 1
ATOM 997 O O . ILE A 1 129 ? -13.017 11.413 9.981 1.00 92.69 129 ILE A O 1
ATOM 1001 N N . CYS A 1 130 ? -13.997 9.591 10.842 1.00 92.94 130 CYS A N 1
ATOM 1002 C CA . CYS A 1 130 ? -14.642 10.297 11.957 1.00 92.94 130 CYS A CA 1
ATOM 1003 C C . CYS A 1 130 ? -14.044 9.988 13.341 1.00 92.94 130 CYS A C 1
ATOM 1005 O O . CYS A 1 130 ? -14.486 10.566 14.332 1.00 92.94 130 CYS A O 1
ATOM 1007 N N . SER A 1 131 ? -13.073 9.072 13.424 1.00 90.19 131 SER A N 1
ATOM 1008 C CA . SER A 1 131 ? -12.399 8.638 14.659 1.00 90.19 131 SER A CA 1
ATOM 1009 C C . SER A 1 131 ? -13.318 8.029 15.728 1.00 90.19 131 SER A C 1
ATOM 1011 O O . SER A 1 131 ? -12.965 7.994 16.904 1.00 90.19 131 SER A O 1
ATOM 1013 N N . LYS A 1 132 ? -14.497 7.525 15.341 1.00 87.56 132 LYS A N 1
ATOM 1014 C CA . LYS A 1 132 ? -15.460 6.873 16.247 1.00 87.56 132 LYS A CA 1
ATOM 1015 C C . LYS A 1 132 ? -15.487 5.359 16.046 1.00 87.56 132 LYS A C 1
ATOM 1017 O O . LYS A 1 132 ? -15.263 4.871 14.939 1.00 87.56 132 LYS A O 1
ATOM 1022 N N . GLY A 1 133 ? -15.788 4.625 17.118 1.00 86.00 133 GLY A N 1
ATOM 1023 C CA . GLY A 1 133 ? -16.078 3.188 17.067 1.00 86.00 133 GLY A CA 1
ATOM 1024 C C . GLY A 1 133 ? -17.481 2.878 16.525 1.00 86.00 133 GLY A C 1
ATOM 1025 O O . GLY A 1 133 ? -18.211 3.775 16.100 1.00 86.00 133 GLY A O 1
ATOM 1026 N N . GLY A 1 134 ? -17.868 1.601 16.545 1.00 86.69 134 GLY A N 1
ATOM 1027 C CA . GLY A 1 134 ? -19.197 1.131 16.135 1.00 86.69 134 GLY A CA 1
ATOM 1028 C C . GLY A 1 134 ? -19.137 0.043 15.063 1.00 86.69 134 GLY A C 1
ATOM 1029 O O . GLY A 1 134 ? -18.157 -0.695 14.976 1.00 86.69 134 GLY A O 1
ATOM 1030 N N . ARG A 1 135 ? -20.189 -0.061 14.241 1.00 89.06 135 ARG A N 1
ATOM 1031 C CA . ARG A 1 135 ? -20.226 -0.986 13.099 1.00 89.06 135 ARG A CA 1
ATOM 1032 C C . ARG A 1 135 ? -19.351 -0.439 11.973 1.00 89.06 135 ARG A C 1
ATOM 1034 O O . ARG A 1 135 ? -19.733 0.508 11.296 1.00 89.06 135 ARG A O 1
ATOM 1041 N N . ILE A 1 136 ? -18.183 -1.039 11.793 1.00 91.12 136 ILE A N 1
ATOM 1042 C CA . ILE A 1 136 ? -17.176 -0.614 10.819 1.00 91.12 136 ILE A CA 1
ATOM 1043 C C . ILE A 1 136 ? -16.890 -1.724 9.808 1.00 91.12 136 ILE A C 1
ATOM 1045 O O . ILE A 1 136 ? -17.023 -2.910 10.103 1.00 91.12 136 ILE A O 1
ATOM 1049 N N . ILE A 1 137 ? -16.483 -1.308 8.619 1.00 92.44 137 ILE A N 1
ATOM 1050 C CA . ILE A 1 137 ? -16.051 -2.124 7.493 1.00 92.44 137 ILE A CA 1
ATOM 1051 C C . ILE A 1 137 ? -14.525 -2.149 7.505 1.00 92.44 137 ILE A C 1
ATOM 1053 O O . ILE A 1 137 ? -13.883 -1.101 7.617 1.00 92.44 137 ILE A O 1
ATOM 1057 N N . CYS A 1 138 ? -13.951 -3.339 7.380 1.00 90.25 138 CYS A N 1
ATOM 1058 C CA . CYS A 1 138 ? -12.513 -3.571 7.416 1.00 90.25 138 CYS A CA 1
ATOM 1059 C C . CYS A 1 138 ? -11.925 -3.601 6.003 1.00 90.25 138 CYS A C 1
ATOM 1061 O O . CYS A 1 138 ? -12.468 -4.259 5.119 1.00 90.25 138 CYS A O 1
ATOM 1063 N N . CYS A 1 139 ? -10.799 -2.919 5.785 1.00 89.75 139 CYS A N 1
ATOM 1064 C CA . CYS A 1 139 ? -10.016 -3.107 4.566 1.00 89.75 139 CYS A CA 1
ATOM 1065 C C . CYS A 1 139 ? -9.235 -4.428 4.631 1.00 89.75 139 CYS A C 1
ATOM 1067 O O . CYS A 1 139 ? -8.558 -4.692 5.622 1.00 89.75 139 CYS A O 1
ATOM 1069 N N . GLU A 1 140 ? -9.235 -5.211 3.552 1.00 84.88 140 GLU A N 1
ATOM 1070 C CA . GLU A 1 140 ? -8.473 -6.474 3.495 1.00 84.88 140 GLU A CA 1
ATOM 1071 C C . GLU A 1 140 ? -6.950 -6.263 3.387 1.00 84.88 140 GLU A C 1
ATOM 1073 O O . GLU A 1 140 ? -6.161 -7.143 3.722 1.00 84.88 140 GLU A O 1
ATOM 1078 N N . ASN A 1 141 ? -6.515 -5.106 2.876 1.00 81.38 141 ASN A N 1
ATOM 1079 C CA . ASN A 1 141 ? -5.112 -4.858 2.518 1.00 81.38 141 ASN A CA 1
ATOM 1080 C C . ASN A 1 141 ? -4.368 -3.938 3.495 1.00 81.38 141 ASN A C 1
ATOM 1082 O O . ASN A 1 141 ? -3.153 -3.775 3.365 1.00 81.38 141 ASN A O 1
ATOM 1086 N N . CYS A 1 142 ? -5.062 -3.300 4.436 1.00 84.75 142 CYS A N 1
ATOM 1087 C CA . CYS A 1 142 ? -4.438 -2.428 5.425 1.00 84.75 142 CYS A CA 1
ATOM 1088 C C . CYS A 1 142 ? -5.244 -2.385 6.730 1.00 84.75 142 CYS A C 1
ATOM 1090 O O . CYS A 1 142 ? -6.401 -2.793 6.743 1.00 84.75 142 CYS A O 1
ATOM 1092 N N . PRO A 1 143 ? -4.672 -1.849 7.823 1.00 84.75 143 PRO A N 1
ATOM 1093 C CA . PRO A 1 143 ? -5.353 -1.789 9.117 1.00 84.75 143 PRO A CA 1
ATOM 1094 C C . PRO A 1 143 ? -6.551 -0.831 9.176 1.00 84.75 143 PRO A C 1
ATOM 1096 O O . PRO A 1 143 ? -7.173 -0.716 10.227 1.00 84.75 143 PRO A O 1
ATOM 1099 N N . ALA A 1 144 ? -6.856 -0.097 8.103 1.00 89.00 144 ALA A N 1
ATOM 1100 C CA . ALA A 1 144 ? -7.901 0.917 8.125 1.00 89.00 144 ALA A CA 1
ATOM 1101 C C . ALA A 1 144 ? -9.303 0.295 8.189 1.00 89.00 144 ALA A C 1
ATOM 1103 O O . ALA A 1 144 ? -9.576 -0.741 7.570 1.00 89.00 144 ALA A O 1
ATOM 1104 N N . SER A 1 145 ? -10.186 0.989 8.903 1.00 92.44 145 SER A N 1
ATOM 1105 C CA . SER A 1 145 ? -11.601 0.657 9.038 1.00 92.44 145 SER A CA 1
ATOM 1106 C C . SER A 1 145 ? -12.455 1.902 8.832 1.00 92.44 145 SER A C 1
ATOM 1108 O O . SER A 1 145 ? -12.012 3.022 9.107 1.00 92.44 145 SER A O 1
ATOM 1110 N N . PHE A 1 146 ? -13.687 1.724 8.358 1.00 94.62 146 PHE A N 1
ATOM 1111 C CA . PHE A 1 146 ? -14.566 2.835 7.989 1.00 94.62 146 PHE A CA 1
ATOM 1112 C C . PHE A 1 146 ? -16.033 2.542 8.292 1.00 94.62 146 PHE A C 1
ATOM 1114 O O . PHE A 1 146 ? -16.456 1.396 8.207 1.00 94.62 146 PHE A O 1
ATOM 1121 N N . HIS A 1 147 ? -16.832 3.559 8.611 1.00 94.69 147 HIS A N 1
ATOM 1122 C CA . HIS A 1 147 ? -18.289 3.398 8.600 1.00 94.69 147 HIS A CA 1
ATOM 1123 C C . HIS A 1 147 ? -18.821 3.418 7.165 1.00 94.69 147 HIS A C 1
ATOM 1125 O O . HIS A 1 147 ? -18.307 4.156 6.324 1.00 94.69 147 HIS A O 1
ATOM 1131 N N . GLU A 1 148 ? -19.890 2.664 6.921 1.00 94.56 148 GLU A N 1
ATOM 1132 C CA . GLU A 1 148 ? -20.648 2.658 5.660 1.00 94.56 148 GLU A CA 1
ATOM 1133 C C . GLU A 1 148 ? -21.077 4.079 5.250 1.00 94.56 148 GLU A C 1
ATOM 1135 O O . GLU A 1 148 ? -20.755 4.549 4.160 1.00 94.56 148 GLU A O 1
ATOM 1140 N N . GLU A 1 149 ? -21.666 4.823 6.191 1.00 93.25 149 GLU A N 1
ATOM 1141 C CA . GLU A 1 149 ? -22.089 6.219 6.013 1.00 93.25 149 GLU A CA 1
ATOM 1142 C C . GLU A 1 149 ? -20.926 7.182 5.724 1.00 93.25 149 GLU A C 1
ATOM 1144 O O . GLU A 1 149 ? -21.075 8.135 4.959 1.00 93.25 149 GLU A O 1
ATOM 1149 N N . CYS A 1 150 ? -19.746 6.929 6.299 1.00 94.94 150 CYS A N 1
ATOM 1150 C CA . CYS A 1 150 ? -18.571 7.772 6.085 1.00 94.94 150 CYS A CA 1
ATOM 1151 C C . CYS A 1 150 ? -17.975 7.555 4.687 1.00 94.94 150 CYS A C 1
ATOM 1153 O O . CYS A 1 150 ? -17.428 8.494 4.110 1.00 94.94 150 CYS A O 1
ATOM 1155 N N . LEU A 1 151 ? -18.095 6.341 4.139 1.00 93.19 151 LEU A N 1
ATOM 1156 C CA . LEU A 1 151 ? -17.683 6.020 2.771 1.00 93.19 151 LEU A CA 1
ATOM 1157 C C . LEU A 1 151 ? -18.715 6.432 1.717 1.00 93.19 151 LEU A C 1
ATOM 1159 O O . LEU A 1 151 ? -18.352 6.526 0.547 1.00 93.19 151 LEU A O 1
ATOM 1163 N N . LYS A 1 152 ? -19.968 6.691 2.117 1.00 91.25 152 LYS A N 1
ATOM 1164 C CA . LYS A 1 152 ? -21.089 6.989 1.209 1.00 91.25 152 LYS A CA 1
ATOM 1165 C C . LYS A 1 152 ? -21.287 5.888 0.159 1.00 91.25 152 LYS A C 1
ATOM 1167 O O . LYS A 1 152 ? -21.409 6.175 -1.030 1.00 91.25 152 LYS A O 1
ATOM 1172 N N . ILE A 1 153 ? -21.258 4.636 0.609 1.00 89.06 153 ILE A N 1
ATOM 1173 C CA . ILE A 1 153 ? -21.540 3.465 -0.227 1.00 89.06 153 ILE A CA 1
ATOM 1174 C C . ILE A 1 153 ? -22.946 2.948 0.071 1.00 89.06 153 ILE A C 1
ATOM 1176 O O . ILE A 1 153 ? -23.379 3.001 1.219 1.00 89.06 153 ILE A O 1
ATOM 1180 N N . ASP A 1 154 ? -23.630 2.453 -0.959 1.00 84.62 154 ASP A N 1
ATOM 1181 C CA . ASP A 1 154 ? -25.004 1.947 -0.835 1.00 84.62 154 ASP A CA 1
ATOM 1182 C C . ASP A 1 154 ? -25.050 0.490 -0.349 1.00 84.62 154 ASP A C 1
ATOM 1184 O O . ASP A 1 154 ? -25.969 0.099 0.364 1.00 84.62 154 ASP A O 1
ATOM 1188 N N . GLU A 1 155 ? -24.049 -0.313 -0.725 1.00 89.12 155 GLU A N 1
ATOM 1189 C CA . GLU A 1 155 ? -23.918 -1.710 -0.313 1.00 89.12 155 GLU A CA 1
ATOM 1190 C C . GLU A 1 155 ? -22.469 -2.026 0.068 1.00 89.12 155 GLU A C 1
ATOM 1192 O O . GLU A 1 155 ? -21.515 -1.654 -0.626 1.00 89.12 155 GLU A O 1
ATOM 1197 N N . VAL A 1 156 ? -22.299 -2.743 1.180 1.00 86.06 156 VAL A N 1
ATOM 1198 C CA . VAL A 1 156 ? -20.986 -3.204 1.639 1.00 86.06 156 VAL A CA 1
ATOM 1199 C C . VAL A 1 156 ? -20.570 -4.434 0.828 1.00 86.06 156 VAL A C 1
ATOM 1201 O O . VAL A 1 156 ? -21.250 -5.457 0.901 1.00 86.06 156 VAL A O 1
ATOM 1204 N N . PRO A 1 157 ? -19.450 -4.388 0.084 1.00 87.94 157 PRO A N 1
ATOM 1205 C CA . PRO A 1 157 ? -18.977 -5.550 -0.656 1.00 87.94 157 PRO A CA 1
ATOM 1206 C C . PRO A 1 157 ? -18.446 -6.630 0.295 1.00 87.94 157 PRO A C 1
ATOM 1208 O O . PRO A 1 157 ? -17.847 -6.313 1.322 1.00 87.94 157 PRO A O 1
ATOM 1211 N N . ASP A 1 158 ? -18.543 -7.901 -0.112 1.00 85.50 158 ASP A N 1
ATOM 1212 C CA . ASP A 1 158 ? -17.984 -9.043 0.638 1.00 85.50 158 ASP A CA 1
ATOM 1213 C C . ASP A 1 158 ? -16.489 -8.881 0.953 1.00 85.50 158 ASP A C 1
ATOM 1215 O O . ASP A 1 158 ? -15.997 -9.352 1.975 1.00 85.50 158 ASP A O 1
ATOM 1219 N N . LYS A 1 159 ? -15.748 -8.231 0.045 1.00 87.25 159 LYS A N 1
ATOM 1220 C CA . LYS A 1 159 ? -14.335 -7.880 0.213 1.00 87.25 159 LYS A CA 1
ATOM 1221 C C . LYS A 1 159 ? -14.145 -6.402 -0.063 1.00 87.25 159 LYS A C 1
ATOM 1223 O O . LYS A 1 159 ? -14.186 -5.969 -1.216 1.00 87.25 159 LYS A O 1
ATOM 1228 N N . PHE A 1 160 ? -13.891 -5.640 0.991 1.00 90.62 160 PHE A N 1
ATOM 1229 C CA . PHE A 1 160 ? -13.668 -4.207 0.894 1.00 90.62 160 PHE A CA 1
ATOM 1230 C C . PHE A 1 160 ? -12.172 -3.877 0.808 1.00 90.62 160 PHE A C 1
ATOM 1232 O O . PHE A 1 160 ? -11.374 -4.269 1.659 1.00 90.62 160 PHE A O 1
ATOM 1239 N N . ILE A 1 161 ? -11.785 -3.112 -0.216 1.00 89.81 161 ILE A N 1
ATOM 1240 C CA . ILE A 1 161 ? -10.447 -2.522 -0.347 1.00 89.81 161 ILE A CA 1
ATOM 1241 C C . ILE A 1 161 ? -10.604 -1.005 -0.312 1.00 89.81 161 ILE A C 1
ATOM 1243 O O . ILE A 1 161 ? -11.300 -0.443 -1.153 1.00 89.81 161 ILE A O 1
ATOM 1247 N N . CYS A 1 162 ? -9.938 -0.335 0.629 1.00 91.88 162 CYS A N 1
ATOM 1248 C CA . CYS A 1 162 ? -10.020 1.119 0.737 1.00 91.88 162 CYS A CA 1
ATOM 1249 C C . CYS A 1 162 ? -9.379 1.835 -0.466 1.00 91.88 162 CYS A C 1
ATOM 1251 O O . CYS A 1 162 ? -8.601 1.251 -1.231 1.00 91.88 162 CYS A O 1
ATOM 1253 N N . GLU A 1 163 ? -9.683 3.125 -0.611 1.00 91.81 163 GLU A N 1
ATOM 1254 C CA . GLU A 1 163 ? -9.169 3.970 -1.693 1.00 91.81 163 GLU A CA 1
ATOM 1255 C C . GLU A 1 163 ? -7.633 3.985 -1.739 1.00 91.81 163 GLU A C 1
ATOM 1257 O O . GLU A 1 163 ? -7.045 3.734 -2.790 1.00 91.81 163 GLU A O 1
ATOM 1262 N N . ASP A 1 164 ? -6.976 4.161 -0.590 1.00 91.56 164 ASP A N 1
ATOM 1263 C CA . ASP A 1 164 ? -5.514 4.127 -0.474 1.00 91.56 164 ASP A CA 1
ATOM 1264 C C . ASP A 1 164 ? -4.922 2.837 -1.064 1.00 91.56 164 ASP A C 1
ATOM 1266 O O . ASP A 1 164 ? -4.017 2.864 -1.903 1.00 91.56 164 ASP A O 1
ATOM 1270 N N . CYS A 1 165 ? -5.450 1.678 -0.663 1.00 90.12 165 CYS A N 1
ATOM 1271 C CA . CYS A 1 165 ? -4.965 0.387 -1.143 1.00 90.12 165 CYS A CA 1
ATOM 1272 C C . CYS A 1 165 ? -5.273 0.154 -2.626 1.00 90.12 165 CYS A C 1
ATOM 1274 O O . CYS A 1 165 ? -4.471 -0.482 -3.323 1.00 90.12 165 CYS A O 1
ATOM 1276 N N . THR A 1 166 ? -6.408 0.668 -3.101 1.00 90.62 166 THR A N 1
ATOM 1277 C CA . THR A 1 166 ? -6.813 0.648 -4.513 1.00 90.62 166 THR A CA 1
ATOM 1278 C C . THR A 1 166 ? -5.868 1.495 -5.365 1.00 90.62 166 THR A C 1
ATOM 1280 O O . THR A 1 166 ? -5.468 1.067 -6.446 1.00 90.62 166 THR A O 1
ATOM 1283 N N . ASN A 1 167 ? -5.404 2.625 -4.832 1.00 90.44 167 ASN A N 1
ATOM 1284 C CA . ASN A 1 167 ? -4.405 3.498 -5.450 1.00 90.44 167 ASN A CA 1
ATOM 1285 C C . ASN A 1 167 ? -2.966 2.973 -5.311 1.00 90.44 167 ASN A C 1
ATOM 1287 O O . ASN A 1 167 ? -2.022 3.583 -5.807 1.00 90.44 167 ASN A O 1
ATOM 1291 N N . GLY A 1 168 ? -2.778 1.815 -4.672 1.00 89.94 168 GLY A N 1
ATOM 1292 C CA . GLY A 1 168 ? -1.476 1.168 -4.545 1.00 89.94 168 GLY A CA 1
ATOM 1293 C C . GLY A 1 168 ? -0.646 1.615 -3.352 1.00 89.94 168 GLY A C 1
ATOM 1294 O O . GLY A 1 168 ? 0.509 1.192 -3.254 1.00 89.94 168 GLY A O 1
ATOM 1295 N N . ARG A 1 169 ? -1.221 2.392 -2.426 1.00 90.69 169 ARG A N 1
ATOM 1296 C CA . ARG A 1 169 ? -0.564 2.740 -1.169 1.00 90.69 169 ARG A CA 1
ATOM 1297 C C . ARG A 1 169 ? -0.315 1.478 -0.351 1.00 90.69 169 ARG A C 1
ATOM 1299 O O . ARG A 1 169 ? -1.185 0.617 -0.201 1.00 90.69 169 ARG A O 1
ATOM 1306 N N . MET A 1 170 ? 0.898 1.374 0.170 1.00 88.19 170 MET A N 1
ATOM 1307 C CA . MET A 1 170 ? 1.318 0.331 1.096 1.00 88.19 170 MET A CA 1
ATOM 1308 C C . MET A 1 170 ? 2.174 0.973 2.181 1.00 88.19 170 MET A C 1
ATOM 1310 O O . MET A 1 170 ? 2.846 1.967 1.911 1.00 88.19 170 MET A O 1
ATOM 1314 N N . LEU A 1 171 ? 2.150 0.385 3.377 1.00 87.31 171 LEU A N 1
ATOM 1315 C CA . LEU A 1 171 ? 2.963 0.844 4.498 1.00 87.31 171 LEU A CA 1
ATOM 1316 C C . LEU A 1 171 ? 4.456 0.713 4.186 1.00 87.31 171 LEU A C 1
ATOM 1318 O O . LEU A 1 171 ? 4.866 -0.238 3.512 1.00 87.31 171 LEU A O 1
ATOM 1322 N N . ARG A 1 172 ? 5.265 1.645 4.687 1.00 88.94 172 ARG A N 1
ATOM 1323 C CA . ARG A 1 172 ? 6.724 1.692 4.490 1.00 88.94 172 ARG A CA 1
ATOM 1324 C C . ARG A 1 172 ? 7.471 1.752 5.813 1.00 88.94 172 ARG A C 1
ATOM 1326 O O . ARG A 1 172 ? 6.894 2.077 6.847 1.00 88.94 172 ARG A O 1
ATOM 1333 N N . TYR A 1 173 ? 8.758 1.414 5.778 1.00 86.25 173 TYR A N 1
ATOM 1334 C CA . TYR A 1 173 ? 9.607 1.602 6.950 1.00 86.25 173 TYR A CA 1
ATOM 1335 C C . TYR A 1 173 ? 9.729 3.102 7.263 1.00 86.25 173 TYR A C 1
ATOM 1337 O O . TYR A 1 173 ? 9.736 3.924 6.348 1.00 86.25 173 TYR A O 1
ATOM 1345 N N . GLY A 1 174 ? 9.765 3.448 8.548 1.00 83.50 174 GLY A N 1
ATOM 1346 C CA . GLY A 1 174 ? 9.740 4.827 9.042 1.00 83.50 174 GLY A CA 1
ATOM 1347 C C . GLY A 1 174 ? 8.344 5.455 9.142 1.00 83.50 174 GLY A C 1
ATOM 1348 O O . GLY A 1 174 ? 8.204 6.542 9.696 1.00 83.50 174 GLY A O 1
ATOM 1349 N N . GLU A 1 175 ? 7.287 4.803 8.638 1.00 86.19 175 GLU A N 1
ATOM 1350 C CA . GLU A 1 175 ? 5.918 5.289 8.844 1.00 86.19 175 GLU A CA 1
ATOM 1351 C C . GLU A 1 175 ? 5.407 4.944 10.250 1.00 86.19 175 GLU A C 1
ATOM 1353 O O . GLU A 1 175 ? 5.696 3.877 10.801 1.00 86.19 175 GLU A O 1
ATOM 1358 N N . ILE A 1 176 ? 4.600 5.850 10.811 1.00 84.06 176 ILE A N 1
ATOM 1359 C CA . ILE A 1 176 ? 3.905 5.643 12.082 1.00 84.06 176 ILE A CA 1
ATOM 1360 C C . ILE A 1 176 ? 2.584 4.922 11.825 1.00 84.06 176 ILE A C 1
ATOM 1362 O O . ILE A 1 176 ? 1.750 5.379 11.042 1.00 84.06 176 ILE A O 1
ATOM 1366 N N . VAL A 1 177 ? 2.378 3.810 12.521 1.00 81.00 177 VAL A N 1
ATOM 1367 C CA . VAL A 1 177 ? 1.165 2.994 12.460 1.00 81.00 177 VAL A CA 1
ATOM 1368 C C . VAL A 1 177 ? 0.554 2.819 13.839 1.00 81.00 177 VAL A C 1
ATOM 1370 O O . VAL A 1 177 ? 1.241 2.864 14.857 1.00 81.00 177 VAL A O 1
ATOM 1373 N N . TRP A 1 178 ? -0.750 2.565 13.876 1.00 76.31 178 TRP A N 1
ATOM 1374 C CA . TRP A 1 178 ? -1.417 2.117 15.091 1.00 76.31 178 TRP A CA 1
ATOM 1375 C C . TRP A 1 178 ? -1.214 0.614 15.249 1.00 76.31 178 TRP A C 1
ATOM 1377 O O . TRP A 1 178 ? -1.694 -0.172 14.434 1.00 76.31 178 TRP A O 1
ATOM 1387 N N . ALA A 1 179 ? -0.498 0.217 16.297 1.00 68.06 179 ALA A N 1
ATOM 1388 C CA . ALA A 1 179 ? -0.218 -1.175 16.607 1.00 68.06 179 ALA A CA 1
ATOM 1389 C C . ALA A 1 179 ? -1.040 -1.647 17.808 1.00 68.06 179 ALA A C 1
ATOM 1391 O O . ALA A 1 179 ? -1.161 -0.958 18.826 1.00 68.06 179 ALA A O 1
ATOM 1392 N N . ARG A 1 180 ? -1.574 -2.864 17.693 1.00 65.31 180 ARG A N 1
ATOM 1393 C CA . ARG A 1 180 ? -2.226 -3.575 18.791 1.00 65.31 180 ARG A CA 1
ATOM 1394 C C . ARG A 1 180 ? -1.182 -4.416 19.518 1.00 65.31 180 ARG A C 1
ATOM 1396 O O . ARG A 1 180 ? -0.671 -5.381 18.952 1.00 65.31 180 ARG A O 1
ATOM 1403 N N . LEU A 1 181 ? -0.865 -4.067 20.762 1.00 56.09 181 LEU A N 1
ATOM 1404 C CA . LEU A 1 181 ? 0.075 -4.850 21.568 1.00 56.09 181 LEU A CA 1
ATOM 1405 C C . LEU A 1 181 ? -0.617 -6.098 22.143 1.00 56.09 181 LEU A C 1
ATOM 1407 O O . LEU A 1 181 ? -1.776 -6.012 22.556 1.00 56.09 181 LEU A O 1
ATOM 1411 N N . PRO A 1 182 ? 0.061 -7.261 22.199 1.00 52.09 182 PRO A N 1
ATOM 1412 C CA . PRO A 1 182 ? -0.468 -8.411 22.914 1.00 52.09 182 PRO A CA 1
ATOM 1413 C C . PRO A 1 182 ? -0.620 -8.085 24.413 1.00 52.09 182 PRO A C 1
ATOM 1415 O O . PRO A 1 182 ? 0.218 -7.362 24.966 1.00 52.09 182 PRO A O 1
ATOM 1418 N N . PRO A 1 183 ? -1.631 -8.656 25.100 1.00 53.66 183 PRO A N 1
ATOM 1419 C CA . PRO A 1 183 ? -1.918 -8.350 26.506 1.00 53.66 183 PRO A CA 1
ATOM 1420 C C . PRO A 1 183 ? -0.718 -8.515 27.457 1.00 53.66 183 PRO A C 1
ATOM 1422 O O . PRO A 1 183 ? -0.597 -7.800 28.449 1.00 53.66 183 PRO A O 1
ATOM 1425 N N . SER A 1 184 ? 0.213 -9.422 27.145 1.00 48.97 184 SER A N 1
ATOM 1426 C CA . SER A 1 184 ? 1.436 -9.655 27.926 1.00 48.97 184 SER A CA 1
ATOM 1427 C C . SER A 1 184 ? 2.436 -8.490 27.871 1.00 48.97 184 SER A C 1
ATOM 1429 O O . SER A 1 184 ? 3.036 -8.155 28.892 1.00 48.97 184 SER A O 1
ATOM 1431 N N . LEU A 1 185 ? 2.587 -7.826 26.718 1.00 53.94 185 LEU A N 1
ATOM 1432 C CA . LEU A 1 185 ? 3.450 -6.643 26.562 1.00 53.94 185 LEU A CA 1
ATOM 1433 C C . LEU A 1 185 ? 2.794 -5.369 27.111 1.00 53.94 185 LEU A C 1
ATOM 1435 O O . LEU A 1 185 ? 3.479 -4.423 27.503 1.00 53.94 185 LEU A O 1
ATOM 1439 N N . GLN A 1 186 ? 1.467 -5.372 27.217 1.00 54.84 186 GLN A N 1
ATOM 1440 C CA . GLN A 1 186 ? 0.679 -4.286 27.793 1.00 54.84 186 GLN A CA 1
ATOM 1441 C C . GLN A 1 186 ? 0.971 -4.087 29.293 1.00 54.84 186 GLN A C 1
ATOM 1443 O O . GLN A 1 186 ? 1.063 -2.952 29.764 1.00 54.84 186 GLN A O 1
ATOM 1448 N N . LEU A 1 187 ? 1.201 -5.180 30.034 1.00 51.78 187 LEU A N 1
ATOM 1449 C CA . LEU A 1 187 ? 1.574 -5.144 31.456 1.00 51.78 187 LEU A CA 1
ATOM 1450 C C . LEU A 1 187 ? 3.004 -4.630 31.682 1.00 51.78 187 LEU A C 1
ATOM 1452 O O . LEU A 1 187 ? 3.262 -3.947 32.675 1.00 51.78 187 LEU A O 1
ATOM 1456 N N . TYR A 1 188 ? 3.930 -4.934 30.769 1.00 51.19 188 TYR A N 1
ATOM 1457 C CA . TYR A 1 188 ? 5.314 -4.460 30.848 1.00 51.19 188 TYR A CA 1
ATOM 1458 C C . TYR A 1 188 ? 5.393 -2.942 30.637 1.00 51.19 188 TYR A C 1
ATOM 1460 O O . TYR A 1 188 ? 5.992 -2.243 31.451 1.00 51.19 188 TYR A O 1
ATOM 1468 N N . HIS A 1 189 ? 4.699 -2.405 29.627 1.00 52.53 189 HIS A N 1
ATOM 1469 C CA . HIS A 1 189 ? 4.678 -0.961 29.370 1.00 52.53 189 HIS A CA 1
ATOM 1470 C C . HIS A 1 189 ? 4.003 -0.166 30.505 1.00 52.53 189 HIS A C 1
ATOM 1472 O O . HIS A 1 189 ? 4.520 0.864 30.939 1.00 52.53 189 HIS A O 1
ATOM 1478 N N . GLN A 1 190 ? 2.899 -0.678 31.071 1.00 53.56 190 GLN A N 1
ATOM 1479 C CA . GLN A 1 190 ? 2.270 -0.076 32.256 1.00 53.56 190 GLN A CA 1
ATOM 1480 C C . GLN A 1 190 ? 3.192 -0.071 33.489 1.00 53.56 190 GLN A C 1
ATOM 1482 O O . GLN A 1 190 ? 3.096 0.835 34.317 1.00 53.56 190 GLN A O 1
ATOM 1487 N N . ARG A 1 191 ? 4.084 -1.062 33.630 1.00 47.66 191 ARG A N 1
ATOM 1488 C CA . ARG A 1 191 ? 5.089 -1.100 34.704 1.00 47.66 191 ARG A CA 1
ATOM 1489 C C . ARG A 1 191 ? 6.259 -0.152 34.438 1.00 47.66 191 ARG A C 1
ATOM 1491 O O . ARG A 1 191 ? 6.642 0.555 35.362 1.00 47.66 191 ARG A O 1
ATOM 1498 N N . SER A 1 192 ? 6.766 -0.057 33.209 1.00 50.28 192 SER A N 1
ATOM 1499 C CA . SER A 1 192 ? 7.852 0.878 32.865 1.00 50.28 192 SER A CA 1
ATOM 1500 C C . SER A 1 192 ? 7.457 2.347 33.060 1.00 50.28 192 SER A C 1
ATOM 1502 O O . SER A 1 192 ? 8.251 3.114 33.595 1.00 50.28 192 SER A O 1
ATOM 1504 N N . LEU A 1 193 ? 6.208 2.725 32.757 1.00 48.69 193 LEU A N 1
ATOM 1505 C CA . LEU A 1 193 ? 5.679 4.071 33.046 1.00 48.69 193 LEU A CA 1
ATOM 1506 C C . LEU A 1 193 ? 5.500 4.352 34.550 1.00 48.69 193 LEU A C 1
ATOM 1508 O O . LEU A 1 193 ? 5.547 5.504 34.978 1.00 48.69 193 LEU A O 1
ATOM 1512 N N . LYS A 1 194 ? 5.302 3.311 35.371 1.00 44.69 194 LYS A N 1
ATOM 1513 C CA . LYS A 1 194 ? 5.278 3.433 36.839 1.00 44.69 194 LYS A CA 1
ATOM 1514 C C . LYS A 1 194 ? 6.686 3.492 37.442 1.00 44.69 194 LYS A C 1
ATOM 1516 O O . LYS A 1 194 ? 6.857 4.119 38.482 1.00 44.69 194 LYS A O 1
ATOM 1521 N N . LEU A 1 195 ? 7.689 2.884 36.799 1.00 39.06 195 LEU A N 1
ATOM 1522 C CA . LEU A 1 195 ? 9.089 2.928 37.242 1.00 39.06 195 LEU A CA 1
ATOM 1523 C C . LEU A 1 195 ? 9.847 4.192 36.809 1.00 39.06 195 LEU A C 1
ATOM 1525 O O . LEU A 1 195 ? 10.840 4.528 37.445 1.00 39.06 195 LEU A O 1
ATOM 1529 N N . SER A 1 196 ? 9.365 4.959 35.826 1.00 39.75 196 SER A N 1
ATOM 1530 C CA . SER A 1 196 ? 9.895 6.304 35.526 1.00 39.75 196 SER A CA 1
ATOM 1531 C C . SER A 1 196 ? 9.515 7.370 36.571 1.00 39.75 196 SER A C 1
ATOM 1533 O O . SER A 1 196 ? 9.790 8.553 36.391 1.00 39.75 196 SER A O 1
ATOM 1535 N N . GLY A 1 197 ? 8.903 6.960 37.687 1.00 36.50 197 GLY A N 1
ATOM 1536 C CA . GLY A 1 197 ? 8.538 7.803 38.824 1.00 36.50 197 GLY A CA 1
ATOM 1537 C C . GLY A 1 197 ? 9.669 8.117 39.810 1.00 36.50 197 GLY A C 1
ATOM 1538 O O . GLY A 1 197 ? 9.368 8.527 40.929 1.00 36.50 197 GLY A O 1
ATOM 1539 N N . SER A 1 198 ? 10.951 7.942 39.464 1.00 42.19 198 SER A N 1
ATOM 1540 C CA . SER A 1 198 ? 12.012 8.551 40.274 1.00 42.19 198 SER A CA 1
ATOM 1541 C C . SER A 1 198 ? 13.335 8.787 39.540 1.00 42.19 198 SER A C 1
ATOM 1543 O O . SER A 1 198 ? 14.012 7.859 39.116 1.00 42.19 198 SER A O 1
ATOM 1545 N N . HIS A 1 199 ? 13.697 10.072 39.522 1.00 34.50 199 HIS A N 1
ATOM 1546 C CA . HIS A 1 199 ? 15.000 10.692 39.268 1.00 34.50 199 HIS A CA 1
ATOM 1547 C C . HIS A 1 199 ? 15.451 11.012 37.826 1.00 34.50 199 HIS A C 1
ATOM 1549 O O . HIS A 1 199 ? 16.227 10.307 37.198 1.00 34.50 199 HIS A O 1
ATOM 1555 N N . ARG A 1 200 ? 15.073 12.249 37.453 1.00 36.09 200 ARG A N 1
ATOM 1556 C CA . ARG A 1 200 ? 15.879 13.327 36.837 1.00 36.09 200 ARG A CA 1
ATOM 1557 C C . ARG A 1 200 ? 16.536 13.068 35.472 1.00 36.09 200 ARG A C 1
ATOM 1559 O O . ARG A 1 200 ? 17.691 12.673 35.407 1.00 36.09 200 ARG A O 1
ATOM 1566 N N . LEU A 1 201 ? 15.893 13.600 34.427 1.00 29.73 201 LEU A N 1
ATOM 1567 C CA . LEU A 1 201 ? 16.509 14.615 33.559 1.00 29.73 201 LEU A CA 1
ATOM 1568 C C . LEU A 1 201 ? 15.449 15.562 32.960 1.00 29.73 201 LEU A C 1
ATOM 1570 O O . LEU A 1 201 ? 14.293 15.203 32.767 1.00 29.73 201 LEU A O 1
ATOM 1574 N N . SER A 1 202 ? 15.887 16.807 32.800 1.00 28.16 202 SER A N 1
ATOM 1575 C CA . SER A 1 202 ? 15.208 18.091 32.575 1.00 28.16 202 SER A CA 1
ATOM 1576 C C . SER A 1 202 ? 14.013 18.174 31.609 1.00 28.16 202 SER A C 1
ATOM 1578 O O . SER A 1 202 ? 14.115 17.854 30.430 1.00 28.16 202 SER A O 1
ATOM 1580 N N . SER A 1 203 ? 12.943 18.777 32.136 1.00 32.19 203 SER A N 1
ATOM 1581 C CA . SER A 1 203 ? 12.045 19.792 31.562 1.00 32.19 203 SER A CA 1
ATOM 1582 C C . SER A 1 203 ? 11.937 19.933 30.034 1.00 32.19 203 SER A C 1
ATOM 1584 O O . SER A 1 203 ? 12.606 20.771 29.438 1.00 32.19 203 SER A O 1
ATOM 1586 N N . PHE A 1 204 ? 10.917 19.297 29.456 1.00 29.36 204 PHE A N 1
ATOM 1587 C CA . PHE A 1 204 ? 9.973 20.020 28.600 1.00 29.36 204 PHE A CA 1
ATOM 1588 C C . PHE A 1 204 ? 8.566 19.843 29.175 1.00 29.36 204 PHE A C 1
ATOM 1590 O O . PHE A 1 204 ? 8.090 18.730 29.386 1.00 29.36 204 PHE A O 1
ATOM 1597 N N . ASN A 1 205 ? 7.942 20.973 29.504 1.00 31.86 205 ASN A N 1
ATOM 1598 C CA . ASN A 1 205 ? 6.588 21.056 30.032 1.00 31.86 205 ASN A CA 1
ATOM 1599 C C . ASN A 1 205 ? 5.585 20.568 28.981 1.00 31.86 205 ASN A C 1
ATOM 1601 O O . ASN A 1 205 ? 5.354 21.258 27.991 1.00 31.86 205 ASN A O 1
ATOM 1605 N N . LEU A 1 206 ? 4.908 19.457 29.261 1.00 31.61 206 LEU A N 1
ATOM 1606 C CA . LEU A 1 206 ? 3.518 19.296 28.855 1.00 31.61 206 LEU A CA 1
ATOM 1607 C C . LEU A 1 206 ? 2.686 19.165 30.131 1.00 31.61 206 LEU A C 1
ATOM 1609 O O . LEU A 1 206 ? 2.425 18.076 30.638 1.00 31.61 206 LEU A O 1
ATOM 1613 N N . SER A 1 207 ? 2.333 20.324 30.689 1.00 35.00 207 SER A N 1
ATOM 1614 C CA . SER A 1 207 ? 1.249 20.423 31.659 1.00 35.00 207 SER A CA 1
ATOM 1615 C C . SER A 1 207 ? -0.035 20.030 30.937 1.00 35.00 207 SER A C 1
ATOM 1617 O O . SER A 1 207 ? -0.543 20.762 30.092 1.00 35.00 207 SER A O 1
ATOM 1619 N N . GLY A 1 208 ? -0.495 18.818 31.211 1.00 31.86 208 GLY A N 1
ATOM 1620 C CA . GLY A 1 208 ? -1.670 18.234 30.596 1.00 31.86 208 GLY A CA 1
ATOM 1621 C C . GLY A 1 208 ? -1.799 16.806 31.075 1.00 31.86 208 GLY A C 1
ATOM 1622 O O . GLY A 1 208 ? -1.260 15.885 30.472 1.00 31.86 208 GLY A O 1
ATOM 1623 N N . THR A 1 209 ? -2.473 16.627 32.205 1.00 34.75 209 THR A N 1
ATOM 1624 C CA . THR A 1 209 ? -2.915 15.332 32.715 1.00 34.75 209 THR A CA 1
ATOM 1625 C C . THR A 1 209 ? -3.613 14.590 31.574 1.00 34.75 209 THR A C 1
ATOM 1627 O O . THR A 1 209 ? -4.736 14.942 31.217 1.00 34.75 209 THR A O 1
ATOM 1630 N N . ILE A 1 210 ? -2.960 13.591 30.968 1.00 36.62 210 ILE A N 1
ATOM 1631 C CA . ILE A 1 210 ? -3.619 12.730 29.982 1.00 36.62 210 ILE A CA 1
ATOM 1632 C C . ILE A 1 210 ? -4.648 11.922 30.765 1.00 36.62 210 ILE A C 1
ATOM 1634 O O . ILE A 1 210 ? -4.324 10.952 31.453 1.00 36.62 210 ILE A O 1
ATOM 1638 N N . ARG A 1 211 ? -5.898 12.390 30.732 1.00 31.62 211 ARG A N 1
ATOM 1639 C CA . ARG A 1 211 ? -7.034 11.690 31.314 1.00 31.62 211 ARG A CA 1
ATOM 1640 C C . ARG A 1 211 ? -7.164 10.363 30.579 1.00 31.62 211 ARG A C 1
ATOM 1642 O O . ARG A 1 211 ? -7.393 10.315 29.377 1.00 31.62 211 ARG A O 1
ATOM 1649 N N . THR A 1 212 ? -7.060 9.274 31.327 1.00 42.59 212 THR A N 1
ATOM 1650 C CA . THR A 1 212 ? -7.164 7.886 30.852 1.00 42.59 212 THR A CA 1
ATOM 1651 C C . THR A 1 212 ? -8.532 7.524 30.252 1.00 42.59 212 THR A C 1
ATOM 1653 O O . THR A 1 212 ? -8.746 6.370 29.895 1.00 42.59 212 THR A O 1
ATOM 1656 N N . ASN A 1 213 ? -9.450 8.488 30.133 1.00 34.03 213 ASN A N 1
ATOM 1657 C CA . ASN A 1 213 ? -10.795 8.302 29.599 1.00 34.03 213 ASN A CA 1
ATOM 1658 C C . ASN A 1 213 ? -10.942 8.649 28.110 1.00 34.03 213 ASN A C 1
ATOM 1660 O O . ASN A 1 213 ? -11.958 8.276 27.536 1.00 34.03 213 ASN A O 1
ATOM 1664 N N . ASP A 1 214 ? -9.952 9.268 27.457 1.00 34.41 214 ASP A N 1
ATOM 1665 C CA . ASP A 1 214 ? -10.157 9.772 26.084 1.00 34.41 214 ASP A CA 1
ATOM 1666 C C . ASP A 1 214 ? -9.752 8.791 24.965 1.00 34.41 214 ASP A C 1
ATOM 1668 O O . ASP A 1 214 ? -9.973 9.070 23.792 1.00 34.41 214 ASP A O 1
ATOM 1672 N N . TYR A 1 215 ? -9.229 7.605 25.301 1.00 39.97 215 TYR A N 1
ATOM 1673 C CA . TYR A 1 215 ? -8.977 6.524 24.323 1.00 39.97 215 TYR A CA 1
ATOM 1674 C C . TYR A 1 215 ? -9.582 5.172 24.711 1.00 39.97 215 TYR A C 1
ATOM 1676 O O . TYR A 1 215 ? -9.577 4.232 23.916 1.00 39.97 215 TYR A O 1
ATOM 1684 N N . ALA A 1 216 ? -10.149 5.060 25.914 1.00 39.50 216 ALA A N 1
ATOM 1685 C CA . ALA A 1 216 ? -10.850 3.861 26.351 1.00 39.50 216 ALA A CA 1
ATOM 1686 C C . ALA A 1 216 ? -12.292 3.871 25.821 1.00 39.50 216 ALA A C 1
ATOM 1688 O O . ALA A 1 216 ? -13.245 3.945 26.588 1.00 39.50 216 ALA A O 1
ATOM 1689 N N . SER A 1 217 ? -12.467 3.804 24.500 1.00 38.66 217 SER A N 1
ATOM 1690 C CA . SER A 1 217 ? -13.786 3.584 23.902 1.00 38.66 217 SER A CA 1
ATOM 1691 C C . SER A 1 217 ? -13.921 2.164 23.347 1.00 38.66 217 SER A C 1
ATOM 1693 O O . SER A 1 217 ? -13.558 1.863 22.216 1.00 38.66 217 SER A O 1
ATOM 1695 N N . LEU A 1 218 ? -14.500 1.317 24.207 1.00 41.31 218 LEU A N 1
ATOM 1696 C CA . LEU A 1 218 ? -15.634 0.429 23.907 1.00 41.31 218 LEU A CA 1
ATOM 1697 C C . LEU A 1 218 ? -15.452 -0.795 22.994 1.00 41.31 218 LEU A C 1
ATOM 1699 O O . LEU A 1 218 ? -16.409 -1.206 22.351 1.00 41.31 218 LEU A O 1
ATOM 1703 N N . THR A 1 219 ? -14.319 -1.494 23.067 1.00 41.56 219 THR A N 1
ATOM 1704 C CA . THR A 1 219 ? -14.307 -2.960 22.867 1.00 41.56 219 THR A CA 1
ATOM 1705 C C . THR A 1 219 ? -13.205 -3.607 23.715 1.00 41.56 219 THR A C 1
ATOM 1707 O O . THR A 1 219 ? -12.027 -3.526 23.380 1.00 41.56 219 THR A O 1
ATOM 1710 N N . ALA A 1 220 ? -13.596 -4.233 24.831 1.00 41.25 220 ALA A N 1
ATOM 1711 C CA . ALA A 1 220 ? -12.852 -5.275 25.552 1.00 41.25 220 ALA A CA 1
ATOM 1712 C C . ALA A 1 220 ? -11.332 -5.062 25.775 1.00 41.25 220 ALA A C 1
ATOM 1714 O O . ALA A 1 220 ? -10.525 -5.836 25.278 1.00 41.25 220 ALA A O 1
ATOM 1715 N N . GLY A 1 221 ? -10.912 -4.060 26.557 1.00 48.88 221 GLY A N 1
ATOM 1716 C CA . GLY A 1 221 ? -9.565 -4.044 27.166 1.00 48.88 221 GLY A CA 1
ATOM 1717 C C . GLY A 1 221 ? -8.352 -3.983 26.217 1.00 48.88 221 GLY A C 1
ATOM 1718 O O . GLY A 1 221 ? -7.226 -4.191 26.673 1.00 48.88 221 GLY A O 1
ATOM 1719 N N . MET A 1 222 ? -8.555 -3.692 24.929 1.00 53.06 222 MET A N 1
ATOM 1720 C CA . MET A 1 222 ? -7.486 -3.592 23.930 1.00 53.06 222 MET A CA 1
ATOM 1721 C C . MET A 1 222 ? -6.979 -2.151 23.822 1.00 53.06 222 MET A C 1
ATOM 1723 O O . MET A 1 222 ? -7.771 -1.226 23.659 1.00 53.06 222 MET A O 1
ATOM 1727 N N . TYR A 1 223 ? -5.658 -1.963 23.874 1.00 60.94 223 TYR A N 1
ATOM 1728 C CA . TYR A 1 223 ? -5.018 -0.650 23.751 1.00 60.94 223 TYR A CA 1
ATOM 1729 C C . TYR A 1 223 ? -4.205 -0.584 22.459 1.00 60.94 223 TYR A C 1
ATOM 1731 O O . TYR A 1 223 ? -3.407 -1.479 22.166 1.00 60.94 223 TYR A O 1
ATOM 1739 N N . TRP A 1 224 ? -4.401 0.497 21.710 1.00 67.44 224 TRP A N 1
ATOM 1740 C CA . TRP A 1 224 ? -3.664 0.804 20.490 1.00 67.44 224 TRP A CA 1
ATOM 1741 C C . TRP A 1 224 ? -2.630 1.884 20.771 1.00 67.44 224 TRP A C 1
ATOM 1743 O O . TRP A 1 224 ? -2.915 2.843 21.485 1.00 67.44 224 TRP A O 1
ATOM 1753 N N . TRP A 1 225 ? -1.439 1.727 20.203 1.00 67.31 225 TRP A N 1
ATOM 1754 C CA . TRP A 1 225 ? -0.328 2.650 20.408 1.00 67.31 225 TRP A CA 1
ATOM 1755 C C . TRP A 1 225 ? 0.269 3.056 19.064 1.00 67.31 225 TRP A C 1
ATOM 1757 O O . TRP A 1 225 ? 0.356 2.205 18.171 1.00 67.31 225 TRP A O 1
ATOM 1767 N N . PRO A 1 226 ? 0.687 4.321 18.898 1.00 75.50 226 PRO A N 1
ATOM 1768 C CA . PRO A 1 226 ? 1.471 4.699 17.738 1.00 75.50 226 PRO A CA 1
ATOM 1769 C C . PRO A 1 226 ? 2.842 4.022 17.840 1.00 75.50 226 PRO A C 1
ATOM 1771 O O . PRO A 1 226 ? 3.496 4.070 18.881 1.00 75.50 226 PRO A O 1
ATOM 1774 N N . GLY A 1 227 ? 3.267 3.375 16.763 1.00 76.19 227 GLY A N 1
ATOM 1775 C CA . GLY A 1 227 ? 4.572 2.741 16.648 1.00 76.19 227 GLY A CA 1
ATOM 1776 C C . GLY A 1 227 ? 5.165 2.995 15.272 1.00 76.19 227 GLY A C 1
ATOM 1777 O O . GLY A 1 227 ? 4.444 3.052 14.280 1.00 76.19 227 GLY A O 1
ATOM 1778 N N . GLU A 1 228 ? 6.479 3.155 15.213 1.00 81.75 228 GLU A N 1
ATOM 1779 C CA . GLU A 1 228 ? 7.202 3.273 13.951 1.00 81.75 228 GLU A CA 1
ATOM 1780 C C . GLU A 1 228 ? 7.471 1.885 13.362 1.00 81.75 228 GLU A C 1
ATOM 1782 O O . GLU A 1 228 ? 7.891 0.960 14.063 1.00 81.75 228 GLU A O 1
ATOM 1787 N N . LEU A 1 229 ? 7.245 1.729 12.058 1.00 80.00 229 LEU A N 1
ATOM 1788 C CA . LEU A 1 229 ? 7.647 0.529 11.336 1.00 80.00 229 LEU A CA 1
ATOM 1789 C C . LEU A 1 229 ? 9.155 0.535 11.099 1.00 80.00 229 LEU A C 1
ATOM 1791 O O . LEU A 1 229 ? 9.653 1.137 10.151 1.00 80.00 229 LEU A O 1
ATOM 1795 N N . VAL A 1 230 ? 9.889 -0.190 11.932 1.00 78.81 230 VAL A N 1
ATOM 1796 C CA . VAL A 1 230 ? 11.349 -0.270 11.842 1.00 78.81 230 VAL A CA 1
ATOM 1797 C C . VAL A 1 230 ? 11.775 -1.450 10.965 1.00 78.81 230 VAL A C 1
ATOM 1799 O O . VAL A 1 230 ? 11.253 -2.561 11.088 1.00 78.81 230 VAL A O 1
ATOM 1802 N N . HIS A 1 231 ? 12.747 -1.234 10.072 1.00 76.88 231 HIS A N 1
ATOM 1803 C CA . HIS A 1 231 ? 13.330 -2.330 9.294 1.00 76.88 231 HIS A CA 1
ATOM 1804 C C . HIS A 1 231 ? 14.065 -3.301 10.232 1.00 76.88 231 HIS A C 1
ATOM 1806 O O . HIS A 1 231 ? 14.867 -2.848 11.046 1.00 76.88 231 HIS A O 1
ATOM 1812 N N . PRO A 1 232 ? 13.934 -4.634 10.062 1.00 73.62 232 PRO A N 1
ATOM 1813 C CA . PRO A 1 232 ? 14.625 -5.617 10.904 1.00 73.62 232 PRO A CA 1
ATOM 1814 C C . PRO A 1 232 ? 16.148 -5.465 11.043 1.00 73.62 232 PRO A C 1
ATOM 1816 O O . PRO A 1 232 ? 16.725 -6.017 11.966 1.00 73.62 232 PRO A O 1
ATOM 1819 N N . ARG A 1 233 ? 16.811 -4.726 10.143 1.00 74.06 233 ARG A N 1
ATOM 1820 C CA . ARG A 1 233 ? 18.261 -4.479 10.189 1.00 74.06 233 ARG A CA 1
ATOM 1821 C C . ARG A 1 233 ? 18.651 -3.428 11.227 1.00 74.06 233 ARG A C 1
ATOM 1823 O O . ARG A 1 233 ? 19.807 -3.369 11.615 1.00 74.06 233 ARG A O 1
ATOM 1830 N N . HIS A 1 234 ? 17.686 -2.599 11.622 1.00 77.00 234 HIS A N 1
ATOM 1831 C CA . HIS A 1 234 ? 17.835 -1.559 12.635 1.00 77.00 234 HIS A CA 1
ATOM 1832 C C . HIS A 1 234 ? 17.404 -2.064 14.018 1.00 77.00 234 HIS A C 1
ATOM 1834 O O . HIS A 1 234 ? 17.542 -1.343 15.002 1.00 77.00 234 HIS A O 1
ATOM 1840 N N . LEU A 1 235 ? 16.869 -3.289 14.110 1.00 73.69 235 LEU A N 1
ATOM 1841 C CA . LEU A 1 235 ? 16.565 -3.913 15.392 1.00 73.69 235 LEU A CA 1
ATOM 1842 C C . LEU A 1 235 ? 17.867 -4.417 16.038 1.00 73.69 235 LEU A C 1
ATOM 1844 O O . LEU A 1 235 ? 18.697 -5.000 15.336 1.00 73.69 235 LEU A O 1
ATOM 1848 N N . PRO A 1 236 ? 18.049 -4.235 17.360 1.00 64.19 236 PRO A N 1
ATOM 1849 C CA . PRO A 1 236 ? 19.170 -4.829 18.077 1.00 64.19 236 PRO A CA 1
ATOM 1850 C C . PRO A 1 236 ? 19.175 -6.347 17.871 1.00 64.19 236 PRO A C 1
ATOM 1852 O O . PRO A 1 236 ? 18.130 -6.990 17.989 1.00 64.19 236 PRO A O 1
ATOM 1855 N N . THR A 1 237 ? 20.336 -6.929 17.573 1.00 63.41 237 THR A N 1
ATOM 1856 C CA . THR A 1 237 ? 20.492 -8.387 17.590 1.00 63.41 237 THR A CA 1
ATOM 1857 C C . THR A 1 237 ? 20.310 -8.867 19.028 1.00 63.41 237 THR A C 1
ATOM 1859 O O . THR A 1 237 ? 21.098 -8.483 19.894 1.00 63.41 237 THR A O 1
ATOM 1862 N N . LEU A 1 238 ? 19.246 -9.636 19.269 1.00 39.72 238 LEU A N 1
ATOM 1863 C CA . LEU A 1 238 ? 18.993 -10.336 20.531 1.00 39.72 238 LEU A CA 1
ATOM 1864 C C . LEU A 1 238 ? 19.937 -11.529 20.696 1.00 39.72 238 LEU A C 1
ATOM 1866 O O . LEU A 1 238 ? 20.211 -12.196 19.671 1.00 39.72 238 LEU A O 1
#

Sequence (238 aa):
CSVRACRRWYHPSCLRKPPFAVVVREGRSGSFTCPAHTCLACSAETPGTMPRPSPHYIRCVMCPAAYHPGEWCVPAGSKEIAPNLIICPRHALQDECKLYTSPPNIQLKLPSSALLNMFRPTNVSWCFICSKGGRIICCENCPASFHEECLKIDEVPDKFICEDCTNGRMLRYGEIVWARLPPSLQLYHQRSLKLSGSHRLSSFNLSGTIRTNDYASLTAGMYWWPGELVHPRHLPTL

Secondary structure (DSSP, 8-state):
--STT------HHHHTSTTGGGT--BPTTS-B--GGGS-HHHHHHSTTSPPPPPS--EEESSSS-EE-SSTTTSBTTPEEEETTEEE-HHHHS-TT--SS---TT----PPPHHHHHHHS----SS-TTT---SS-EEPSSSS-EE-HHHHT-SS--SS---HHHHTT---BTT-EEEEE--HHHHHHHHHHHHHTSS-------------TTSS--SSTT--EEEEE---TTSS---